Protein AF-A0A9W8AC27-F1 (afdb_monomer_lite)

pLDDT: mean 73.01, std 24.74, range [27.7, 95.44]

Organism: NCBI:txid78921

InterPro domains:
  IPR001853 DSBA-like thioredoxin domain [PF01323] (5-120)
  IPR036249 Thioredoxin-like superfamily [SSF52833] (6-130)

Radius of gyration: 26.6 Å; chains: 1; bounding box: 63×48×82 Å

Structure (mmCIF, N/CA/C/O backbone):
data_AF-A0A9W8AC27-F1
#
_entry.id   AF-A0A9W8AC27-F1
#
loop_
_atom_site.group_PDB
_atom_site.id
_atom_site.type_symbol
_atom_site.label_atom_id
_atom_site.label_alt_id
_atom_site.label_comp_id
_atom_site.label_asym_id
_atom_site.label_entity_id
_atom_site.label_seq_id
_atom_site.pdbx_PDB_ins_code
_atom_site.Cartn_x
_atom_site.Cartn_y
_atom_site.Cartn_z
_atom_site.occupancy
_atom_site.B_iso_or_equiv
_atom_site.auth_seq_id
_atom_site.auth_comp_id
_atom_site.auth_asym_id
_atom_site.auth_atom_id
_atom_site.pdbx_PDB_model_num
ATOM 1 N N . MET A 1 1 ? -4.784 -20.631 -5.366 1.00 46.50 1 MET A N 1
ATOM 2 C CA . MET A 1 1 ? -6.056 -20.132 -5.929 1.00 46.50 1 MET A CA 1
ATOM 3 C C . MET A 1 1 ? -7.080 -20.013 -4.813 1.00 46.50 1 MET A C 1
ATOM 5 O O . MET A 1 1 ? -7.605 -21.031 -4.382 1.00 46.50 1 MET A O 1
ATOM 9 N N . VAL A 1 2 ? -7.316 -18.798 -4.316 1.00 49.75 2 VAL A N 1
ATOM 10 C CA . VAL A 1 2 ? -8.463 -18.504 -3.437 1.00 49.75 2 VAL A CA 1
ATOM 11 C C . VAL A 1 2 ? -9.643 -18.222 -4.362 1.00 49.75 2 VAL A C 1
ATOM 13 O O . VAL A 1 2 ? -9.483 -17.460 -5.307 1.00 49.75 2 VAL A O 1
ATOM 16 N N . LYS A 1 3 ? -10.775 -18.907 -4.182 1.00 51.12 3 LYS A N 1
ATOM 17 C CA . LYS A 1 3 ? -11.943 -18.819 -5.085 1.00 51.12 3 LYS A CA 1
ATOM 18 C C . LYS A 1 3 ? -13.146 -18.112 -4.458 1.00 51.12 3 LYS A C 1
ATOM 20 O O . LYS A 1 3 ? -14.139 -17.898 -5.148 1.00 51.12 3 LYS A O 1
ATOM 25 N N . ASP A 1 4 ? -13.048 -17.745 -3.186 1.00 53.66 4 ASP A N 1
ATOM 26 C CA . ASP A 1 4 ? -14.216 -17.412 -2.368 1.00 53.66 4 ASP A CA 1
ATOM 27 C C . ASP A 1 4 ? -14.776 -15.999 -2.617 1.00 53.66 4 ASP A C 1
ATOM 29 O O . ASP A 1 4 ? -15.895 -15.715 -2.205 1.00 53.66 4 ASP A O 1
ATOM 33 N N . GLU A 1 5 ? -14.079 -15.152 -3.387 1.00 58.59 5 GLU A N 1
ATOM 34 C CA . GLU A 1 5 ? -14.545 -13.801 -3.763 1.00 58.59 5 GLU A CA 1
ATOM 35 C C . GLU A 1 5 ? -14.670 -13.589 -5.285 1.00 58.59 5 GLU A C 1
ATOM 37 O O . GLU A 1 5 ? -14.767 -12.466 -5.769 1.00 58.59 5 GLU A O 1
ATOM 42 N N . GLY A 1 6 ? -14.648 -14.666 -6.081 1.00 61.88 6 GLY A N 1
ATOM 43 C CA . GLY A 1 6 ? -14.741 -14.580 -7.548 1.00 61.88 6 GLY A CA 1
ATOM 44 C C . GLY A 1 6 ? -13.483 -14.045 -8.249 1.00 61.88 6 GLY A C 1
ATOM 45 O O . GLY A 1 6 ? -13.456 -13.974 -9.478 1.00 61.88 6 GLY A O 1
ATOM 46 N N . LEU A 1 7 ? -12.429 -13.725 -7.496 1.00 67.94 7 LEU A N 1
ATOM 47 C CA . LEU A 1 7 ? -11.140 -13.281 -8.015 1.00 67.94 7 LEU A CA 1
ATOM 48 C C . LEU A 1 7 ? -10.200 -14.480 -8.203 1.00 67.94 7 LEU A C 1
ATOM 50 O O . LEU A 1 7 ? -9.970 -15.254 -7.275 1.00 67.94 7 LEU A O 1
ATOM 54 N N . VAL A 1 8 ? -9.639 -14.651 -9.402 1.00 78.38 8 VAL A N 1
ATOM 55 C CA . VAL A 1 8 ? -8.587 -15.653 -9.628 1.00 78.38 8 VAL A CA 1
ATOM 56 C C . VAL A 1 8 ? -7.271 -15.072 -9.127 1.00 78.38 8 VAL A C 1
ATOM 58 O O . VAL A 1 8 ? -6.684 -14.226 -9.790 1.00 78.38 8 VAL A O 1
ATOM 61 N N . VAL A 1 9 ? -6.821 -15.529 -7.955 1.00 81.12 9 VAL A N 1
ATOM 62 C CA . VAL A 1 9 ? -5.540 -15.109 -7.367 1.00 81.12 9 VAL A CA 1
ATOM 63 C C . VAL A 1 9 ? -4.515 -16.240 -7.307 1.00 81.12 9 VAL A C 1
ATOM 65 O O . VAL A 1 9 ? -4.796 -17.374 -6.887 1.00 81.12 9 VAL A O 1
ATOM 68 N N . HIS A 1 10 ? -3.296 -15.893 -7.687 1.00 83.75 10 HIS A N 1
ATOM 69 C CA . HIS A 1 10 ? -2.084 -16.686 -7.640 1.00 83.75 10 HIS A CA 1
ATOM 70 C C . HIS A 1 10 ? -1.245 -16.209 -6.453 1.00 83.75 10 HIS A C 1
ATOM 72 O O . HIS A 1 10 ? -0.860 -15.048 -6.378 1.00 83.75 10 HIS A O 1
ATOM 78 N N . LEU A 1 11 ? -0.994 -17.104 -5.495 1.00 82.25 11 LEU A N 1
ATOM 79 C CA . LEU A 1 11 ? -0.211 -16.787 -4.291 1.00 82.25 11 LEU A CA 1
ATOM 80 C C . LEU A 1 11 ? 1.259 -17.210 -4.420 1.00 82.25 11 LEU A C 1
ATOM 82 O O . LEU A 1 11 ? 2.076 -16.839 -3.584 1.00 82.25 11 LEU A O 1
ATOM 86 N N . ASP A 1 12 ? 1.593 -17.933 -5.489 1.00 80.31 12 ASP A N 1
ATOM 87 C CA . ASP A 1 12 ? 2.918 -18.503 -5.748 1.00 80.31 12 ASP A CA 1
ATOM 88 C C . ASP A 1 12 ? 3.779 -17.567 -6.627 1.00 80.31 12 ASP A C 1
ATOM 90 O O . ASP A 1 12 ? 4.542 -18.018 -7.480 1.00 80.31 12 ASP A O 1
ATOM 94 N N . GLY A 1 13 ? 3.609 -16.251 -6.457 1.00 76.12 13 GLY A N 1
ATOM 95 C CA . GLY A 1 13 ? 4.302 -15.214 -7.224 1.00 76.12 13 GLY A CA 1
ATOM 96 C C . GLY A 1 13 ? 5.777 -15.033 -6.843 1.00 76.12 13 GLY A C 1
ATOM 97 O O . GLY A 1 13 ? 6.286 -15.617 -5.883 1.00 76.12 13 GLY A O 1
ATOM 98 N N . ILE A 1 14 ? 6.481 -14.190 -7.601 1.00 84.69 14 ILE A N 1
ATOM 99 C CA . ILE A 1 14 ? 7.894 -13.877 -7.356 1.00 84.69 14 ILE A CA 1
ATOM 100 C C . ILE A 1 14 ? 8.007 -12.985 -6.116 1.00 84.69 14 ILE A C 1
ATOM 102 O O . ILE A 1 14 ? 7.610 -11.824 -6.126 1.00 84.69 14 ILE A O 1
ATOM 106 N N . SER A 1 15 ? 8.573 -13.525 -5.039 1.00 83.94 15 SER A N 1
ATOM 107 C CA . SER A 1 15 ? 8.810 -12.762 -3.813 1.00 83.94 15 SER A CA 1
ATOM 108 C C . SER A 1 15 ? 10.099 -11.946 -3.907 1.00 83.94 15 SER A C 1
ATOM 110 O O . SER A 1 15 ? 11.155 -12.465 -4.273 1.00 83.94 15 SER A O 1
ATOM 112 N N . GLY A 1 16 ? 10.030 -10.673 -3.522 1.00 87.88 16 GLY A N 1
ATOM 113 C CA . GLY A 1 16 ? 11.179 -9.778 -3.515 1.00 87.88 16 GLY A CA 1
ATOM 114 C C . GLY A 1 16 ? 10.942 -8.508 -2.703 1.00 87.88 16 GLY A C 1
ATOM 115 O O . GLY A 1 16 ? 9.991 -8.390 -1.928 1.00 87.88 16 GLY A O 1
ATOM 116 N N . ARG A 1 17 ? 11.865 -7.550 -2.824 1.00 90.38 17 ARG A N 1
ATOM 117 C CA . ARG A 1 17 ? 11.826 -6.309 -2.042 1.00 90.38 17 ARG A CA 1
ATOM 118 C C . ARG A 1 17 ? 10.889 -5.288 -2.674 1.00 90.38 17 ARG A C 1
ATOM 120 O O . ARG A 1 17 ? 11.168 -4.766 -3.743 1.00 90.38 17 ARG A O 1
ATOM 127 N N . THR A 1 18 ? 9.881 -4.865 -1.922 1.00 92.00 18 THR A N 1
ATOM 128 C CA . THR A 1 18 ? 8.874 -3.885 -2.362 1.00 92.00 18 THR A CA 1
ATOM 129 C C . THR A 1 18 ? 9.166 -2.451 -1.899 1.00 92.00 18 THR A C 1
ATOM 131 O O . THR A 1 18 ? 8.276 -1.603 -1.899 1.00 92.00 18 THR A O 1
ATOM 134 N N . THR A 1 19 ? 10.405 -2.138 -1.492 1.00 90.50 19 THR A N 1
ATOM 135 C CA . THR A 1 19 ? 10.769 -0.804 -0.965 1.00 90.50 19 THR A CA 1
ATOM 136 C C . THR A 1 19 ? 10.493 0.317 -1.976 1.00 90.50 19 THR A C 1
ATOM 138 O O . THR A 1 19 ? 10.012 1.374 -1.585 1.00 90.50 19 THR A O 1
ATOM 141 N N . ILE A 1 20 ? 10.765 0.079 -3.265 1.00 89.56 20 ILE A N 1
ATOM 142 C CA . ILE A 1 20 ? 10.514 1.048 -4.347 1.00 89.56 20 ILE A CA 1
ATOM 143 C C . ILE A 1 20 ? 9.009 1.289 -4.509 1.00 89.56 20 ILE A C 1
ATOM 145 O O . ILE A 1 20 ? 8.579 2.437 -4.530 1.00 89.56 20 ILE A O 1
ATOM 149 N N . LEU A 1 21 ? 8.203 0.221 -4.522 1.00 93.81 21 LEU A N 1
ATOM 150 C CA . LEU A 1 21 ? 6.742 0.315 -4.611 1.00 93.81 21 LEU A CA 1
ATOM 151 C C . LEU A 1 21 ? 6.156 1.146 -3.466 1.00 93.81 21 LEU A C 1
ATOM 153 O O . LEU A 1 21 ? 5.337 2.021 -3.710 1.00 93.81 21 LEU A O 1
ATOM 157 N N . HIS A 1 22 ? 6.618 0.937 -2.230 1.00 94.25 22 HIS A N 1
ATOM 158 C CA . HIS A 1 22 ? 6.158 1.735 -1.089 1.00 94.25 22 HIS A CA 1
ATOM 159 C C . HIS A 1 22 ? 6.590 3.205 -1.192 1.00 94.25 22 HIS A C 1
ATOM 161 O O . HIS A 1 22 ? 5.849 4.096 -0.785 1.00 94.25 22 HIS A O 1
ATOM 167 N N . GLY A 1 23 ? 7.772 3.478 -1.750 1.00 93.69 23 GLY A N 1
ATOM 168 C CA . GLY A 1 23 ? 8.219 4.845 -2.013 1.00 93.69 23 GLY A CA 1
ATOM 169 C C . GLY A 1 23 ? 7.354 5.538 -3.065 1.00 93.69 23 GLY A C 1
ATOM 170 O O . GLY A 1 23 ? 6.961 6.688 -2.882 1.00 93.69 23 GLY A O 1
ATOM 171 N N . LEU A 1 24 ? 6.997 4.818 -4.133 1.00 93.00 24 LEU A N 1
ATOM 172 C CA . LEU A 1 24 ? 6.050 5.291 -5.140 1.00 93.00 24 LEU A CA 1
ATOM 173 C C . LEU A 1 24 ? 4.666 5.522 -4.535 1.00 93.00 24 LEU A C 1
ATOM 175 O O . LEU A 1 24 ? 4.090 6.572 -4.776 1.00 93.00 24 LEU A O 1
ATOM 179 N N . MET A 1 25 ? 4.164 4.619 -3.688 1.00 94.75 25 MET A N 1
ATOM 180 C CA . MET A 1 25 ? 2.893 4.826 -2.983 1.00 94.75 25 MET A CA 1
ATOM 181 C C . MET A 1 25 ? 2.885 6.132 -2.184 1.00 94.75 25 MET A C 1
ATOM 183 O O . MET A 1 25 ? 1.900 6.858 -2.243 1.00 94.75 25 MET A O 1
ATOM 187 N N . LEU A 1 26 ? 3.978 6.474 -1.489 1.00 93.88 26 LEU A N 1
ATOM 188 C CA . LEU A 1 26 ? 4.076 7.748 -0.767 1.00 93.88 26 LEU A CA 1
ATOM 189 C C . LEU A 1 26 ? 4.044 8.958 -1.709 1.00 93.88 26 LEU A C 1
ATOM 191 O O . LEU A 1 26 ? 3.321 9.911 -1.434 1.00 93.88 26 LEU A O 1
ATOM 195 N N . LYS A 1 27 ? 4.761 8.911 -2.840 1.00 92.69 27 LYS A N 1
ATOM 196 C CA . LYS A 1 27 ? 4.695 9.977 -3.855 1.00 92.69 27 LYS A CA 1
ATOM 197 C C . LYS A 1 27 ? 3.291 10.111 -4.447 1.00 92.69 27 LYS A C 1
ATOM 199 O O . LYS A 1 27 ? 2.794 11.218 -4.623 1.00 92.69 27 LYS A O 1
ATOM 204 N N . LEU A 1 28 ? 2.649 8.994 -4.772 1.00 93.25 28 LEU A N 1
ATOM 205 C CA . LEU A 1 28 ? 1.318 8.982 -5.376 1.00 93.25 28 LEU A CA 1
ATOM 206 C C . LEU A 1 28 ? 0.231 9.394 -4.379 1.00 93.25 28 LEU A C 1
ATOM 208 O O . LEU A 1 28 ? -0.761 9.986 -4.796 1.00 93.25 28 LEU A O 1
ATOM 212 N N . ALA A 1 29 ? 0.452 9.187 -3.079 1.00 93.44 29 ALA A N 1
ATOM 213 C CA . ALA A 1 29 ? -0.432 9.676 -2.025 1.00 93.44 29 ALA A CA 1
ATOM 214 C C . ALA A 1 29 ? -0.511 11.209 -1.985 1.00 93.44 29 ALA A C 1
ATOM 216 O O . ALA A 1 29 ? -1.570 11.763 -1.703 1.00 93.44 29 ALA A O 1
ATOM 217 N N . GLU A 1 30 ? 0.565 11.918 -2.347 1.00 91.69 30 GLU A N 1
ATOM 218 C CA . GLU A 1 30 ? 0.539 13.384 -2.497 1.00 91.69 30 GLU A CA 1
ATOM 219 C C . GLU A 1 30 ? -0.402 13.847 -3.622 1.00 91.69 30 GLU A C 1
ATOM 221 O O . GLU A 1 30 ? -0.836 14.998 -3.633 1.00 91.69 30 GLU A O 1
ATOM 226 N N . MET A 1 31 ? -0.725 12.952 -4.562 1.00 90.75 31 MET A N 1
ATOM 227 C CA . MET A 1 31 ? -1.609 13.197 -5.703 1.00 90.75 31 MET A CA 1
ATOM 228 C C . MET A 1 31 ? -2.980 12.517 -5.555 1.00 90.75 31 MET A C 1
ATOM 230 O O . MET A 1 31 ? -3.830 12.689 -6.427 1.00 90.75 31 MET A O 1
ATOM 234 N N . GLY A 1 32 ? -3.210 11.759 -4.474 1.00 93.31 32 GLY A N 1
ATOM 235 C CA . GLY A 1 32 ? -4.428 10.967 -4.265 1.00 93.31 32 GLY A CA 1
ATOM 236 C C . GLY A 1 32 ? -4.567 9.766 -5.210 1.00 93.31 32 GLY A C 1
ATOM 237 O O . GLY A 1 32 ? -5.686 9.378 -5.543 1.00 93.31 32 GLY A O 1
ATOM 238 N N . LEU A 1 33 ? -3.445 9.227 -5.699 1.00 94.25 33 LEU A N 1
ATOM 239 C CA . LEU A 1 33 ? -3.385 8.132 -6.680 1.00 94.25 33 LEU A CA 1
ATOM 240 C C . LEU A 1 33 ? -2.794 6.835 -6.102 1.00 94.25 33 LEU A C 1
ATOM 242 O O . LEU A 1 33 ? -2.574 5.866 -6.827 1.00 94.25 33 LEU A O 1
ATOM 246 N N . GLU A 1 34 ? -2.524 6.790 -4.798 1.00 94.44 34 GLU A N 1
ATOM 247 C CA . GLU A 1 34 ? -1.925 5.640 -4.118 1.00 94.44 34 GLU A CA 1
ATOM 248 C C . GLU A 1 34 ? -2.811 4.394 -4.162 1.00 94.44 34 GLU A C 1
ATOM 250 O O . GLU A 1 34 ? -2.297 3.288 -4.325 1.00 94.44 34 GLU A O 1
ATOM 255 N N . THR A 1 35 ? -4.131 4.573 -4.064 1.00 94.94 35 THR A N 1
ATOM 256 C CA . THR A 1 35 ? -5.095 3.467 -4.118 1.00 94.94 35 THR A CA 1
ATOM 257 C C . THR A 1 35 ? -5.144 2.858 -5.522 1.00 94.94 35 THR A C 1
ATOM 259 O O . THR A 1 35 ? -5.009 1.647 -5.667 1.00 94.94 35 THR A O 1
ATOM 262 N N . GLU A 1 36 ? -5.228 3.689 -6.568 1.00 95.44 36 GLU A N 1
ATOM 263 C CA . GLU A 1 36 ? -5.212 3.212 -7.960 1.00 95.44 36 GLU A CA 1
ATOM 264 C C . GLU A 1 36 ? -3.905 2.475 -8.292 1.00 95.44 36 GLU A C 1
ATOM 266 O O . GLU A 1 36 ? -3.915 1.431 -8.948 1.00 95.44 36 GLU A O 1
ATOM 271 N N . PHE A 1 37 ? -2.769 2.992 -7.819 1.00 95.38 37 PHE A N 1
ATOM 272 C CA . PHE A 1 37 ? -1.483 2.323 -7.993 1.00 95.38 37 PHE A CA 1
ATOM 273 C C . PHE A 1 37 ? -1.430 0.979 -7.276 1.00 95.38 37 PHE A C 1
ATOM 275 O O . PHE A 1 37 ? -0.984 -0.006 -7.865 1.00 95.38 37 PHE A O 1
ATOM 282 N N . LEU A 1 38 ? -1.896 0.922 -6.026 1.00 95.25 38 LEU A N 1
ATOM 283 C CA . LEU A 1 38 ? -1.918 -0.310 -5.246 1.00 95.25 38 LEU A CA 1
ATOM 284 C C . LEU A 1 38 ? -2.775 -1.385 -5.924 1.00 95.25 38 LEU A C 1
ATOM 286 O O . LEU A 1 38 ? -2.333 -2.528 -6.028 1.00 95.25 38 LEU A O 1
ATOM 290 N N . ASP A 1 39 ? -3.939 -1.011 -6.458 1.00 94.44 39 ASP A N 1
ATOM 291 C CA . ASP A 1 39 ? -4.809 -1.922 -7.206 1.00 94.44 39 ASP A CA 1
ATOM 292 C C . ASP A 1 39 ? -4.105 -2.485 -8.448 1.00 94.44 39 ASP A C 1
ATOM 294 O O . ASP A 1 39 ? -4.141 -3.692 -8.695 1.00 94.44 39 ASP A O 1
ATOM 298 N N . LYS A 1 40 ? -3.395 -1.640 -9.209 1.00 94.75 40 LYS A N 1
ATOM 299 C CA . LYS A 1 40 ? -2.609 -2.092 -10.369 1.00 94.75 40 LYS A CA 1
ATOM 300 C C . LYS A 1 40 ? -1.447 -3.001 -9.972 1.00 94.75 40 LYS A C 1
ATOM 302 O O . LYS A 1 40 ? -1.189 -3.985 -10.661 1.00 94.75 40 LYS A O 1
ATOM 307 N N . VAL A 1 41 ? -0.767 -2.711 -8.863 1.00 94.44 41 VAL A N 1
ATOM 308 C CA . VAL A 1 41 ? 0.299 -3.571 -8.321 1.00 94.44 41 VAL A CA 1
ATOM 309 C C . VAL A 1 41 ? -0.266 -4.926 -7.889 1.00 94.44 41 VAL A C 1
ATOM 311 O O . VAL A 1 41 ? 0.324 -5.960 -8.203 1.00 94.44 41 VAL A O 1
ATOM 314 N N . PHE A 1 42 ? -1.418 -4.951 -7.216 1.00 92.88 42 PHE A N 1
ATOM 315 C CA . PHE A 1 42 ? -2.084 -6.194 -6.828 1.00 92.88 42 PHE A CA 1
ATOM 316 C C . PHE A 1 42 ? -2.567 -6.999 -8.029 1.00 92.88 42 PHE A C 1
ATOM 318 O O . PHE A 1 42 ? -2.373 -8.212 -8.040 1.00 92.88 42 PHE A O 1
ATOM 325 N N . GLN A 1 43 ? -3.123 -6.352 -9.052 1.00 92.38 43 GLN A N 1
ATOM 326 C CA . GLN A 1 43 ? -3.471 -7.005 -10.312 1.00 92.38 43 GLN A CA 1
ATOM 327 C C . GLN A 1 43 ? -2.230 -7.637 -10.962 1.00 92.38 43 GLN A C 1
ATOM 329 O O . GLN A 1 43 ? -2.227 -8.838 -11.242 1.00 92.38 43 GLN A O 1
ATOM 334 N N . ALA A 1 44 ? -1.150 -6.864 -11.120 1.00 93.19 44 ALA A N 1
ATOM 335 C CA . ALA A 1 44 ? 0.091 -7.339 -11.724 1.00 93.19 44 ALA A CA 1
ATOM 336 C C . ALA A 1 44 ? 0.682 -8.539 -10.964 1.00 93.19 44 ALA A C 1
ATOM 338 O O . ALA A 1 44 ? 1.122 -9.510 -11.577 1.00 93.19 44 ALA A O 1
ATOM 339 N N . TYR A 1 45 ? 0.657 -8.504 -9.629 1.00 92.75 45 TYR A N 1
ATOM 340 C CA . TYR A 1 45 ? 1.227 -9.553 -8.786 1.00 92.75 45 TYR A CA 1
ATOM 341 C C . TYR A 1 45 ? 0.326 -10.786 -8.650 1.00 92.75 45 TYR A C 1
ATOM 343 O O . TYR A 1 45 ? 0.736 -11.901 -8.972 1.00 92.75 45 TYR A O 1
ATOM 351 N N . PHE A 1 46 ? -0.902 -10.602 -8.155 1.00 90.69 46 PHE A N 1
ATOM 352 C CA . PHE A 1 46 ? -1.784 -11.707 -7.782 1.00 90.69 46 PHE A CA 1
ATOM 353 C C . PHE A 1 46 ? -2.529 -12.306 -8.967 1.00 90.69 46 PHE A C 1
ATOM 355 O O . PHE A 1 46 ? -2.925 -13.465 -8.887 1.00 90.69 46 PHE A O 1
ATOM 362 N N . VAL A 1 47 ? -2.751 -11.561 -10.048 1.00 90.56 47 VAL A N 1
ATOM 363 C CA . VAL A 1 47 ? -3.537 -12.051 -11.190 1.00 90.56 47 VAL A CA 1
ATOM 364 C C . VAL A 1 47 ? -2.628 -12.322 -12.382 1.00 90.56 47 VAL A C 1
ATOM 366 O O . VAL A 1 47 ? -2.613 -13.438 -12.899 1.00 90.56 47 VAL A O 1
ATOM 369 N N . ASP A 1 48 ? -1.806 -11.345 -12.762 1.00 90.62 48 ASP A N 1
ATOM 370 C CA . ASP A 1 48 ? -0.977 -11.439 -13.969 1.00 90.62 48 ASP A CA 1
ATOM 371 C C . ASP A 1 48 ? 0.369 -12.154 -13.726 1.00 90.62 48 ASP A C 1
ATOM 373 O O . ASP A 1 48 ? 1.086 -12.448 -14.683 1.00 90.62 48 ASP A O 1
ATOM 377 N N . GLN A 1 49 ? 0.704 -12.462 -12.462 1.00 90.88 49 GLN A N 1
ATOM 378 C CA . GLN A 1 49 ? 1.940 -13.141 -12.035 1.00 90.88 49 GLN A CA 1
ATOM 379 C C . GLN A 1 49 ? 3.227 -12.459 -12.542 1.00 90.88 49 GLN A C 1
ATOM 381 O O . GLN A 1 49 ? 4.220 -13.119 -12.853 1.00 90.88 49 GLN A O 1
ATOM 386 N N . GLN A 1 50 ? 3.213 -11.130 -12.633 1.00 91.56 50 GLN A N 1
ATOM 387 C CA . GLN A 1 50 ? 4.367 -10.329 -13.029 1.00 91.56 50 GLN A CA 1
ATOM 388 C C . GLN A 1 50 ? 5.347 -10.133 -11.866 1.00 91.56 50 GLN A C 1
ATOM 390 O O . GLN A 1 50 ? 4.964 -10.092 -10.694 1.00 91.56 50 GLN A O 1
ATOM 395 N N . ASP A 1 51 ? 6.629 -9.963 -12.199 1.00 92.19 51 ASP A N 1
ATOM 396 C CA . ASP A 1 51 ? 7.656 -9.591 -11.227 1.00 92.19 51 ASP A CA 1
ATOM 397 C C . ASP A 1 51 ? 7.546 -8.101 -10.877 1.00 92.19 51 ASP A C 1
ATOM 399 O O . ASP A 1 51 ? 8.136 -7.246 -11.529 1.00 92.19 51 ASP A O 1
ATOM 403 N N . ILE A 1 52 ? 6.803 -7.779 -9.820 1.00 91.88 52 ILE A N 1
ATOM 404 C CA . ILE A 1 52 ? 6.653 -6.396 -9.338 1.00 91.88 52 ILE A CA 1
ATOM 405 C C . ILE A 1 52 ? 7.933 -5.820 -8.702 1.00 91.88 52 ILE A C 1
ATOM 407 O O . ILE A 1 52 ? 7.939 -4.662 -8.282 1.00 91.88 52 ILE A O 1
ATOM 411 N N . CYS A 1 53 ? 9.005 -6.612 -8.588 1.00 89.62 53 CYS A N 1
ATOM 412 C CA . CYS A 1 53 ? 10.318 -6.138 -8.156 1.00 89.62 53 CYS A CA 1
ATOM 413 C C . CYS A 1 53 ? 11.195 -5.699 -9.339 1.00 89.62 53 CYS A C 1
ATOM 415 O O . CYS A 1 53 ? 12.236 -5.075 -9.114 1.00 89.62 53 CYS A O 1
ATOM 417 N N . ASP A 1 54 ? 10.785 -6.002 -10.574 1.00 87.75 54 ASP A N 1
ATOM 418 C CA . ASP A 1 54 ? 11.459 -5.559 -11.787 1.00 87.75 54 ASP A CA 1
ATOM 419 C C . ASP A 1 54 ? 11.084 -4.116 -12.152 1.00 87.75 54 ASP A C 1
ATOM 421 O O . ASP A 1 54 ? 9.923 -3.704 -12.120 1.00 87.75 54 ASP A O 1
ATOM 425 N N . VAL A 1 55 ? 12.087 -3.335 -12.549 1.00 84.25 55 VAL A N 1
ATOM 426 C CA . VAL A 1 55 ? 11.916 -1.909 -12.852 1.00 84.25 55 VAL A CA 1
ATOM 427 C C . VAL A 1 55 ? 11.037 -1.708 -14.088 1.00 84.25 55 VAL A C 1
ATOM 429 O O . VAL A 1 55 ? 10.264 -0.751 -14.126 1.00 84.25 55 VAL A O 1
ATOM 432 N N . TYR A 1 56 ? 11.098 -2.606 -15.077 1.00 86.12 56 TYR A N 1
ATOM 433 C CA . TYR A 1 56 ? 10.270 -2.486 -16.279 1.00 86.12 56 TYR A CA 1
ATOM 434 C C . TYR A 1 56 ? 8.802 -2.810 -15.995 1.00 86.12 56 TYR A C 1
ATOM 436 O O . TYR A 1 56 ? 7.919 -2.132 -16.523 1.00 86.12 56 TYR A O 1
ATOM 444 N N . ALA A 1 57 ? 8.526 -3.788 -15.126 1.00 88.69 57 ALA A N 1
ATOM 445 C CA . ALA A 1 57 ? 7.166 -4.061 -14.663 1.00 88.69 57 ALA A CA 1
ATOM 446 C C . ALA A 1 57 ? 6.560 -2.844 -13.942 1.00 88.69 57 ALA A C 1
ATOM 448 O O . ALA A 1 57 ? 5.439 -2.433 -14.246 1.00 88.69 57 ALA A O 1
ATOM 449 N N . VAL A 1 58 ? 7.326 -2.208 -13.050 1.00 88.31 58 VAL A N 1
ATOM 450 C CA . VAL A 1 58 ? 6.892 -0.985 -12.355 1.00 88.31 58 VAL A CA 1
ATOM 451 C C . VAL A 1 58 ? 6.669 0.171 -13.332 1.00 88.31 58 VAL A C 1
ATOM 453 O O . VAL A 1 58 ? 5.656 0.862 -13.231 1.00 88.31 58 VAL A O 1
ATOM 456 N N . ALA A 1 59 ? 7.559 0.364 -14.309 1.00 86.94 59 ALA A N 1
ATOM 457 C CA . ALA A 1 59 ? 7.397 1.394 -15.335 1.00 86.94 59 ALA A CA 1
ATOM 458 C C . ALA A 1 59 ? 6.110 1.196 -16.158 1.00 86.94 59 ALA A C 1
ATOM 460 O O . ALA A 1 59 ? 5.371 2.152 -16.372 1.00 86.94 59 ALA A O 1
ATOM 461 N N . ASN A 1 60 ? 5.784 -0.042 -16.539 1.00 89.38 60 ASN A N 1
ATOM 462 C CA . ASN A 1 60 ? 4.541 -0.357 -17.248 1.00 89.38 60 ASN A CA 1
ATOM 463 C C . ASN A 1 60 ? 3.294 -0.023 -16.403 1.00 89.38 60 ASN A C 1
ATOM 465 O O . ASN A 1 60 ? 2.354 0.597 -16.900 1.00 89.38 60 ASN A O 1
ATOM 469 N N . ILE A 1 61 ? 3.291 -0.359 -15.107 1.00 91.50 61 ILE A N 1
ATOM 470 C CA . ILE A 1 61 ? 2.194 0.012 -14.191 1.00 91.50 61 ILE A CA 1
ATOM 471 C C . ILE A 1 61 ? 1.997 1.535 -14.168 1.00 91.50 61 ILE A C 1
ATOM 473 O O . ILE A 1 61 ? 0.868 2.020 -14.268 1.00 91.50 61 ILE A O 1
ATOM 477 N N . ILE A 1 62 ? 3.095 2.284 -14.080 1.00 89.06 62 ILE A N 1
ATOM 478 C CA . ILE A 1 62 ? 3.099 3.748 -14.086 1.00 89.06 62 ILE A CA 1
ATOM 479 C C . ILE A 1 62 ? 2.578 4.321 -15.414 1.00 89.06 62 ILE A C 1
ATOM 481 O O . ILE A 1 62 ? 1.747 5.230 -15.404 1.00 89.06 62 ILE A O 1
ATOM 485 N N . GLU A 1 63 ? 3.012 3.783 -16.557 1.00 89.06 63 GLU A N 1
ATOM 486 C CA . GLU A 1 63 ? 2.535 4.211 -17.879 1.00 89.06 63 GLU A CA 1
ATOM 487 C C . GLU A 1 63 ? 1.019 4.026 -18.020 1.00 89.06 63 GLU A C 1
ATOM 489 O O . GLU A 1 63 ? 0.319 4.901 -18.538 1.00 89.06 63 GLU A O 1
ATOM 494 N N . GLN A 1 64 ? 0.475 2.926 -17.492 1.00 89.69 64 GLN A N 1
ATOM 495 C CA . GLN A 1 64 ? -0.966 2.668 -17.503 1.00 89.69 64 GLN A CA 1
ATOM 496 C C . GLN A 1 64 ? -1.775 3.674 -16.674 1.00 89.69 64 GLN A C 1
ATOM 498 O O . GLN A 1 64 ? -2.968 3.842 -16.933 1.00 89.69 64 GLN A O 1
ATOM 503 N N . MET A 1 65 ? -1.153 4.329 -15.690 1.00 90.62 65 MET A N 1
ATOM 504 C CA . MET A 1 65 ? -1.767 5.398 -14.893 1.00 90.62 65 MET A CA 1
ATOM 505 C C . MET A 1 65 ? -1.711 6.768 -15.584 1.00 90.62 65 MET A C 1
ATOM 507 O O . MET A 1 65 ? -2.296 7.724 -15.082 1.00 90.62 65 MET A O 1
ATOM 511 N N . LYS A 1 66 ? -1.037 6.881 -16.742 1.00 88.38 66 LYS A N 1
ATOM 512 C CA . LYS A 1 66 ? -0.889 8.133 -17.511 1.00 88.38 66 LYS A CA 1
ATOM 513 C C . LYS A 1 66 ? -0.328 9.290 -16.670 1.00 88.38 66 LYS A C 1
ATOM 515 O O . LYS A 1 66 ? -0.769 10.432 -16.800 1.00 88.38 66 LYS A O 1
ATOM 520 N N . LEU A 1 67 ? 0.625 8.973 -15.796 1.00 84.62 67 LEU A N 1
ATOM 521 C CA . LEU A 1 67 ? 1.289 9.937 -14.923 1.00 84.62 67 LEU A CA 1
ATOM 522 C C . LEU A 1 67 ? 2.320 10.772 -15.689 1.00 84.62 67 LEU A C 1
ATOM 524 O O . LEU A 1 67 ? 2.871 10.329 -16.696 1.00 84.62 67 LEU A O 1
ATOM 528 N N . ASP A 1 68 ? 2.606 11.968 -15.174 1.00 81.19 68 ASP A N 1
ATOM 529 C CA . ASP A 1 68 ? 3.721 12.783 -15.651 1.00 81.19 68 ASP A CA 1
ATOM 530 C C . ASP A 1 68 ? 5.054 12.152 -15.213 1.00 81.19 68 ASP A C 1
ATOM 532 O O . ASP A 1 68 ? 5.368 12.058 -14.022 1.00 81.19 68 ASP A O 1
ATOM 536 N N . GLU A 1 69 ? 5.841 11.703 -16.190 1.00 79.50 69 GLU A N 1
ATOM 537 C CA . GLU A 1 69 ? 7.131 11.055 -15.964 1.00 79.50 69 GLU A CA 1
ATOM 538 C C . GLU A 1 69 ? 8.121 11.985 -15.240 1.00 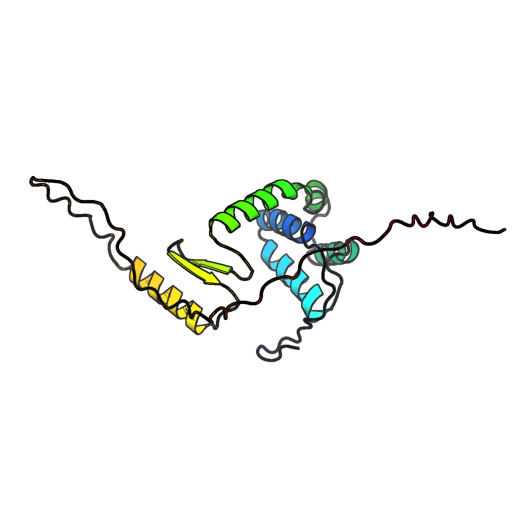79.50 69 GLU A C 1
ATOM 540 O O . GLU A 1 69 ? 8.946 11.524 -14.446 1.00 79.50 69 GLU A O 1
ATOM 545 N N . ASP A 1 70 ? 8.023 13.301 -15.453 1.00 81.56 70 ASP A N 1
ATOM 546 C CA . ASP A 1 70 ? 8.920 14.269 -14.824 1.00 81.56 70 ASP A CA 1
ATOM 547 C C . ASP A 1 70 ? 8.671 14.379 -13.312 1.00 81.56 70 ASP A C 1
ATOM 549 O O . ASP A 1 70 ? 9.616 14.539 -12.535 1.00 81.56 70 ASP A O 1
ATOM 553 N N . GLU A 1 71 ? 7.424 14.222 -12.859 1.00 78.94 71 GLU A N 1
ATOM 554 C CA . GLU A 1 71 ? 7.082 14.189 -11.431 1.00 78.94 71 GLU A CA 1
ATOM 555 C C . GLU A 1 71 ? 7.629 12.941 -10.729 1.00 78.94 71 GLU A C 1
ATOM 557 O O . GLU A 1 71 ? 8.068 13.005 -9.575 1.00 78.94 71 GLU A O 1
ATOM 562 N N . LEU A 1 72 ? 7.667 11.809 -11.429 1.00 81.88 72 LEU A N 1
ATOM 563 C CA . LEU A 1 72 ? 8.204 10.561 -10.888 1.00 81.88 72 LEU A CA 1
ATOM 564 C C . LEU A 1 72 ? 9.730 10.567 -10.856 1.00 81.88 72 LEU A C 1
ATOM 566 O O . LEU A 1 72 ? 10.318 10.159 -9.850 1.00 81.88 72 LEU A O 1
ATOM 570 N N . LYS A 1 73 ? 10.377 11.126 -11.884 1.00 83.81 73 LYS A N 1
ATOM 571 C CA . LYS A 1 73 ? 11.831 11.343 -11.902 1.00 83.81 73 LYS A CA 1
ATOM 572 C C . LYS A 1 73 ? 12.294 12.230 -10.751 1.00 83.81 73 LYS A C 1
ATOM 574 O O . LYS A 1 73 ? 13.309 11.929 -10.130 1.00 83.81 73 LYS A O 1
ATOM 579 N N . LYS A 1 74 ? 11.536 13.278 -10.401 1.00 82.81 74 LYS A N 1
ATOM 580 C CA . LYS A 1 74 ? 11.837 14.128 -9.229 1.00 82.81 74 LYS A CA 1
ATOM 581 C C . LYS A 1 74 ? 11.842 13.346 -7.913 1.00 82.81 74 LYS A C 1
ATOM 583 O O . LYS A 1 74 ? 12.603 13.686 -7.013 1.00 82.81 74 LYS A O 1
ATOM 588 N N . SER A 1 75 ? 11.018 12.303 -7.804 1.00 81.56 75 SER A N 1
ATOM 589 C CA . SER A 1 75 ? 10.980 11.409 -6.637 1.00 81.56 75 SER A CA 1
ATOM 590 C C . SER A 1 75 ? 12.018 10.280 -6.669 1.00 81.56 75 SER A C 1
ATOM 592 O O . SER A 1 75 ? 12.025 9.442 -5.764 1.00 81.56 75 SER A O 1
ATOM 594 N N . ASP A 1 76 ? 12.856 10.230 -7.712 1.00 87.19 76 ASP A N 1
ATOM 595 C CA . ASP A 1 76 ? 13.730 9.096 -8.028 1.00 87.19 76 ASP A CA 1
ATOM 596 C C . ASP A 1 76 ? 12.958 7.766 -7.984 1.00 87.19 76 ASP A C 1
ATOM 598 O O . ASP A 1 76 ? 13.342 6.811 -7.310 1.00 87.19 76 ASP A O 1
ATOM 602 N N . TYR A 1 77 ? 11.773 7.758 -8.607 1.00 84.06 77 TYR A N 1
ATOM 603 C CA . TYR A 1 77 ? 10.847 6.622 -8.601 1.00 84.06 77 TYR A CA 1
ATOM 604 C C . TYR A 1 77 ? 10.586 6.059 -7.191 1.00 84.06 77 TYR A C 1
ATOM 606 O O . TYR A 1 77 ? 10.584 4.850 -6.971 1.00 84.06 77 TYR A O 1
ATOM 614 N N . GLY A 1 78 ? 10.399 6.942 -6.208 1.00 82.19 78 GLY A N 1
ATOM 615 C CA . GLY A 1 78 ? 10.129 6.571 -4.819 1.00 82.19 78 GLY A CA 1
ATOM 616 C C . GLY A 1 78 ? 11.369 6.345 -3.947 1.00 82.19 78 GLY A C 1
ATOM 617 O O . GLY A 1 78 ? 11.236 6.256 -2.725 1.00 82.19 78 GLY A O 1
ATOM 618 N N . ILE A 1 79 ? 12.586 6.309 -4.503 1.00 87.25 79 ILE A N 1
ATOM 619 C CA . ILE A 1 79 ? 13.822 6.146 -3.715 1.00 87.25 79 ILE A CA 1
ATOM 620 C C . ILE A 1 79 ? 14.022 7.324 -2.752 1.00 87.25 79 ILE A C 1
ATOM 622 O O . ILE A 1 79 ? 14.469 7.120 -1.616 1.00 87.25 79 ILE A O 1
ATOM 626 N N . ALA A 1 80 ? 13.614 8.534 -3.149 1.00 90.25 80 ALA A N 1
ATOM 627 C CA . ALA A 1 80 ? 13.680 9.726 -2.302 1.00 90.25 80 ALA A CA 1
ATOM 628 C C . ALA A 1 80 ? 12.917 9.565 -0.968 1.00 90.25 80 ALA A C 1
ATOM 630 O O . ALA A 1 80 ? 13.280 10.177 0.036 1.00 90.25 80 ALA A O 1
ATOM 631 N N . TYR A 1 81 ? 11.916 8.680 -0.919 1.00 91.56 81 TYR A N 1
ATOM 632 C CA . TYR A 1 81 ? 11.060 8.450 0.248 1.00 91.56 81 TYR A CA 1
ATOM 633 C C . TYR A 1 81 ? 11.628 7.432 1.246 1.00 91.56 81 TYR A C 1
ATOM 635 O O . TYR A 1 81 ? 11.020 7.173 2.285 1.00 91.56 81 TYR A O 1
ATOM 643 N N . LYS A 1 82 ? 12.820 6.870 0.999 1.00 91.19 82 LYS A N 1
ATOM 644 C CA . LYS A 1 82 ? 13.427 5.839 1.859 1.00 91.19 82 LYS A CA 1
ATOM 645 C C . LYS A 1 82 ? 13.509 6.240 3.336 1.00 91.19 82 LYS A C 1
ATOM 647 O O . LYS A 1 82 ? 13.242 5.414 4.202 1.00 91.19 82 LYS A O 1
ATOM 652 N N . SER A 1 83 ? 13.879 7.487 3.629 1.00 92.50 83 SER A N 1
ATOM 653 C CA . SER A 1 83 ? 13.963 7.978 5.014 1.00 92.50 83 SER A CA 1
ATOM 654 C C . SER A 1 83 ? 12.586 8.003 5.688 1.00 92.50 83 SER A C 1
ATOM 656 O O . SER A 1 83 ? 12.431 7.545 6.819 1.00 92.50 83 SER A O 1
ATOM 658 N N . GLN A 1 84 ? 11.563 8.464 4.962 1.00 94.00 84 GLN A N 1
ATOM 659 C CA . GLN A 1 84 ? 10.189 8.490 5.456 1.00 94.00 84 GLN A CA 1
ATOM 660 C C . GLN A 1 84 ? 9.640 7.077 5.678 1.00 94.00 84 GLN A C 1
ATOM 662 O O . GLN A 1 84 ? 8.986 6.842 6.687 1.00 94.00 84 GLN A O 1
ATOM 667 N N . LEU A 1 85 ? 9.959 6.124 4.795 1.00 93.62 85 LEU A N 1
ATOM 668 C CA . LEU A 1 85 ? 9.578 4.719 4.968 1.00 93.62 85 LEU A CA 1
ATOM 669 C C . LEU A 1 85 ? 10.167 4.097 6.234 1.00 93.62 85 LEU A C 1
ATOM 671 O O . LEU A 1 85 ? 9.464 3.374 6.932 1.00 93.62 85 LEU A O 1
ATOM 675 N N . LEU A 1 86 ? 11.436 4.378 6.542 1.00 92.25 86 LEU A N 1
ATOM 676 C CA . LEU A 1 86 ? 12.065 3.878 7.768 1.00 92.25 86 LEU A CA 1
ATOM 677 C C . LEU A 1 86 ? 11.382 4.455 9.010 1.00 92.25 86 LEU A C 1
ATOM 679 O O . LEU A 1 86 ? 11.038 3.706 9.916 1.00 92.25 86 LEU A O 1
ATOM 683 N N . LYS A 1 87 ? 11.086 5.758 8.999 1.00 94.50 87 LYS A N 1
ATOM 684 C CA . LYS A 1 87 ? 10.348 6.417 10.082 1.00 94.50 87 LYS A CA 1
ATOM 685 C C . LYS A 1 87 ? 8.951 5.818 10.280 1.00 94.50 87 LYS A C 1
ATOM 687 O O . LYS A 1 87 ? 8.567 5.546 11.408 1.00 94.50 87 LYS A O 1
ATOM 692 N N . LEU A 1 88 ? 8.214 5.575 9.193 1.00 92.19 88 LEU A N 1
ATOM 693 C CA . LEU A 1 88 ? 6.894 4.934 9.247 1.00 92.19 88 LEU A CA 1
ATOM 694 C C . LEU A 1 88 ? 6.967 3.504 9.791 1.00 92.19 88 LEU A C 1
ATOM 696 O O . LEU A 1 88 ? 6.074 3.079 10.517 1.00 92.19 88 LEU A O 1
ATOM 700 N N . LEU A 1 89 ? 8.014 2.752 9.443 1.00 91.75 89 LEU A N 1
ATOM 701 C CA . LEU A 1 89 ? 8.205 1.396 9.948 1.00 91.75 89 LEU A CA 1
ATOM 702 C C . LEU A 1 89 ? 8.472 1.392 11.458 1.00 91.75 89 LEU A C 1
ATOM 704 O O . LEU A 1 89 ? 7.874 0.582 12.165 1.00 91.75 89 LEU A O 1
ATOM 708 N N . ASP A 1 90 ? 9.310 2.312 11.940 1.00 93.94 90 ASP A N 1
ATOM 709 C CA . ASP A 1 90 ? 9.597 2.474 13.367 1.00 93.94 90 ASP A CA 1
ATOM 710 C C . ASP A 1 90 ? 8.331 2.880 14.141 1.00 93.94 90 ASP A C 1
ATOM 712 O O . ASP A 1 90 ? 7.959 2.213 15.106 1.00 93.94 90 ASP A O 1
ATOM 716 N N . GLU A 1 91 ? 7.606 3.900 13.666 1.00 92.38 91 GLU A N 1
ATOM 717 C CA . GLU A 1 91 ? 6.346 4.363 14.271 1.00 92.38 91 GLU A CA 1
ATOM 718 C C . GLU A 1 91 ? 5.289 3.246 14.324 1.00 92.38 91 GLU A C 1
ATOM 720 O O . GLU A 1 91 ? 4.617 3.058 15.338 1.00 92.38 91 GLU A O 1
ATOM 725 N N . ASN A 1 92 ? 5.156 2.456 13.255 1.00 90.44 92 ASN A N 1
ATOM 726 C CA . ASN A 1 92 ? 4.242 1.313 13.235 1.00 90.44 92 ASN A CA 1
ATOM 727 C C . ASN A 1 92 ? 4.697 0.192 14.183 1.00 90.44 92 ASN A C 1
ATOM 729 O O . ASN A 1 92 ? 3.862 -0.446 14.828 1.00 90.44 92 ASN A O 1
ATOM 733 N N . GLY A 1 93 ? 6.006 -0.032 14.310 1.00 90.44 93 GLY A N 1
ATOM 734 C CA . GLY A 1 93 ? 6.572 -0.972 15.275 1.00 90.44 93 GLY A CA 1
ATOM 735 C C . GLY A 1 93 ? 6.256 -0.584 16.722 1.00 90.44 93 GLY A C 1
ATOM 736 O O . GLY A 1 93 ? 5.864 -1.442 17.513 1.00 90.44 93 GLY A O 1
ATOM 737 N N . GLU A 1 94 ? 6.337 0.707 17.055 1.00 90.69 94 GLU A N 1
ATOM 738 C CA . GLU A 1 94 ? 5.948 1.239 18.371 1.00 90.69 94 GLU A CA 1
ATOM 739 C C . GLU A 1 94 ? 4.454 1.037 18.672 1.00 90.69 94 GLU A C 1
ATOM 741 O O . GLU A 1 94 ? 4.070 0.840 19.825 1.00 90.69 94 GLU A O 1
ATOM 746 N N . LEU A 1 95 ? 3.610 1.013 17.637 1.00 87.56 95 LEU A N 1
ATOM 747 C CA . LEU A 1 95 ? 2.181 0.695 17.737 1.00 87.56 95 LEU A CA 1
ATOM 748 C C . LEU A 1 95 ? 1.891 -0.817 17.806 1.00 87.56 95 LEU A C 1
ATOM 750 O O . LEU A 1 95 ? 0.728 -1.220 17.847 1.00 87.56 95 LEU A O 1
ATOM 754 N N . GLY A 1 96 ? 2.926 -1.663 17.830 1.00 88.19 96 GLY A N 1
ATOM 755 C CA . GLY A 1 96 ? 2.798 -3.118 17.922 1.00 88.19 96 GLY A CA 1
ATOM 756 C C . GLY A 1 96 ? 2.452 -3.807 16.600 1.00 88.19 96 GLY A C 1
ATOM 757 O O . GLY A 1 96 ? 2.064 -4.977 16.607 1.00 88.19 96 GLY A O 1
ATOM 758 N N . VAL A 1 97 ? 2.591 -3.120 15.462 1.00 91.56 97 VAL A N 1
ATOM 759 C CA . VAL A 1 97 ? 2.350 -3.707 14.139 1.00 91.56 97 VAL A CA 1
ATOM 760 C C . VAL A 1 97 ? 3.488 -4.672 13.798 1.00 91.56 97 VAL A C 1
ATOM 762 O O . VAL A 1 97 ? 4.631 -4.264 13.619 1.00 91.56 97 VAL A O 1
ATOM 765 N N . GLN A 1 98 ? 3.176 -5.967 13.689 1.00 89.06 98 GLN A N 1
ATOM 766 C CA . GLN A 1 98 ? 4.153 -7.024 13.359 1.00 89.06 98 GLN A CA 1
ATOM 767 C C . GLN A 1 98 ? 3.895 -7.713 12.012 1.00 89.06 98 GLN A C 1
ATOM 769 O O . GLN A 1 98 ? 4.672 -8.564 11.587 1.00 89.06 98 GLN A O 1
ATOM 774 N N . GLY A 1 99 ? 2.804 -7.367 11.334 1.00 88.56 99 GLY A N 1
ATOM 775 C CA . GLY A 1 99 ? 2.423 -7.966 10.062 1.00 88.56 99 GLY A CA 1
ATOM 776 C C . GLY A 1 99 ? 1.284 -7.199 9.412 1.00 88.56 99 GLY A C 1
ATOM 777 O O . GLY A 1 99 ? 0.673 -6.337 10.039 1.00 88.56 99 GLY A O 1
ATOM 778 N N . THR A 1 100 ? 1.012 -7.510 8.149 1.00 91.19 100 THR A N 1
ATOM 779 C CA . THR A 1 100 ? -0.054 -6.892 7.358 1.00 91.19 100 THR A CA 1
ATOM 780 C C . THR A 1 100 ? -1.050 -7.954 6.863 1.00 91.19 100 THR A C 1
ATOM 782 O O . THR A 1 100 ? -0.678 -9.122 6.725 1.00 91.19 100 THR A O 1
ATOM 785 N N . PRO A 1 101 ? -2.317 -7.582 6.597 1.00 92.50 101 PRO A N 1
ATOM 786 C CA . PRO A 1 101 ? -2.919 -6.279 6.893 1.00 92.50 101 PRO A CA 1
ATOM 787 C C . PRO A 1 101 ? -3.119 -6.072 8.405 1.00 92.50 101 PRO A C 1
ATOM 789 O O . PRO A 1 101 ? -3.297 -7.030 9.153 1.00 92.50 101 PRO A O 1
ATOM 792 N N . PHE A 1 102 ? -3.066 -4.820 8.855 1.00 93.25 102 PHE A N 1
ATOM 793 C CA . PHE A 1 102 ? -3.274 -4.435 10.252 1.00 93.25 102 PHE A CA 1
ATOM 794 C C . PHE A 1 102 ? -4.050 -3.125 10.302 1.00 93.25 102 PHE A C 1
ATOM 796 O O . PHE A 1 102 ? -3.759 -2.202 9.543 1.00 93.25 102 PHE A O 1
ATOM 803 N N . PHE A 1 103 ? -5.023 -3.043 11.201 1.00 92.81 103 PHE A N 1
ATOM 804 C CA . PHE A 1 103 ? -5.924 -1.905 11.310 1.00 92.81 103 PHE A CA 1
ATOM 805 C C . PHE A 1 103 ? -5.922 -1.376 12.740 1.00 92.81 103 PHE A C 1
ATOM 807 O O . PHE A 1 103 ? -6.045 -2.148 13.690 1.00 92.81 103 PHE A O 1
ATOM 814 N N . ILE A 1 104 ? -5.813 -0.056 12.889 1.00 91.25 104 ILE A N 1
ATOM 815 C CA . ILE A 1 104 ? -5.975 0.651 14.163 1.00 91.25 104 ILE A CA 1
ATOM 816 C C . ILE A 1 104 ? -7.191 1.556 14.022 1.00 91.25 104 ILE A C 1
ATOM 818 O O . ILE A 1 104 ? -7.227 2.415 13.143 1.00 91.25 104 ILE A O 1
ATOM 822 N N . PHE A 1 105 ? -8.170 1.392 14.903 1.00 92.44 105 PHE A N 1
ATOM 823 C CA . PHE A 1 105 ? -9.398 2.172 14.901 1.00 92.44 105 PHE A CA 1
ATOM 824 C C . PHE A 1 105 ? -9.411 3.120 16.092 1.00 92.44 105 PHE A C 1
ATOM 826 O O . PHE A 1 105 ? -9.338 2.681 17.241 1.00 92.44 105 PHE A O 1
ATOM 833 N N . ASP A 1 106 ? -9.468 4.423 15.805 1.00 90.06 106 ASP A N 1
ATOM 834 C CA . ASP A 1 106 ? -9.531 5.505 16.799 1.00 90.06 106 ASP A CA 1
ATOM 835 C C . ASP A 1 106 ? -8.496 5.372 17.936 1.00 90.06 106 ASP A C 1
ATOM 837 O O . ASP A 1 106 ? -8.769 5.690 19.088 1.00 90.06 106 ASP A O 1
ATOM 841 N N . ARG A 1 107 ? -7.314 4.802 17.644 1.00 87.75 107 ARG A N 1
ATOM 842 C CA . ARG A 1 107 ? -6.260 4.481 18.633 1.00 87.75 107 ARG A CA 1
ATOM 843 C C . ARG A 1 107 ? -6.750 3.665 19.848 1.00 87.75 107 ARG A C 1
ATOM 845 O O . ARG A 1 107 ? -6.072 3.628 20.870 1.00 87.75 107 ARG A O 1
ATOM 852 N N . THR A 1 108 ? -7.914 3.023 19.750 1.00 87.12 108 THR A N 1
ATOM 853 C CA . THR A 1 108 ? -8.575 2.301 20.847 1.00 87.12 108 THR A CA 1
ATOM 854 C C . THR A 1 108 ? -8.691 0.813 20.563 1.00 87.12 108 THR A C 1
ATOM 856 O O . THR A 1 108 ? -8.520 0.010 21.476 1.00 87.12 108 THR A O 1
ATOM 859 N N . PHE A 1 109 ? -8.936 0.439 19.308 1.00 90.06 109 PHE A N 1
ATOM 860 C CA . PHE A 1 109 ? -8.984 -0.954 18.877 1.00 90.06 109 PHE A CA 1
ATOM 861 C C . PHE A 1 109 ? -7.893 -1.224 17.846 1.00 90.06 109 PHE A C 1
ATOM 863 O O . PHE A 1 109 ? -7.611 -0.381 16.996 1.00 90.06 109 PHE A O 1
ATOM 870 N N . ALA A 1 110 ? -7.309 -2.416 17.899 1.00 91.75 110 ALA A N 1
ATOM 871 C CA . ALA A 1 110 ? -6.363 -2.902 16.906 1.00 91.75 110 ALA A CA 1
ATOM 872 C C . ALA A 1 110 ? -6.803 -4.279 16.407 1.00 91.75 110 ALA A C 1
ATOM 874 O O . ALA A 1 110 ? -7.293 -5.103 17.180 1.00 91.75 110 ALA A O 1
ATOM 875 N N . MET A 1 111 ? -6.635 -4.527 15.112 1.00 92.25 111 MET A N 1
ATOM 876 C CA . MET A 1 111 ? -7.027 -5.772 14.468 1.00 92.25 111 MET A CA 1
ATOM 877 C C . MET A 1 111 ? -5.926 -6.228 13.512 1.00 92.25 111 MET A C 1
ATOM 879 O O . MET A 1 111 ? -5.572 -5.511 12.579 1.00 92.25 111 MET A O 1
ATOM 883 N N . SER A 1 112 ? -5.400 -7.430 13.751 1.00 92.00 112 SER A N 1
ATOM 884 C CA . SER A 1 112 ? -4.330 -8.028 12.949 1.00 92.00 112 SER A CA 1
ATOM 885 C C . SER A 1 112 ? -4.875 -9.078 11.980 1.00 92.00 112 SER A C 1
ATOM 887 O O . SER A 1 112 ? -5.701 -9.919 12.351 1.00 92.00 112 SER A O 1
ATOM 889 N N . GLY A 1 113 ? -4.379 -9.048 10.746 1.00 89.81 113 GLY A N 1
ATOM 890 C CA . GLY A 1 113 ? -4.715 -9.979 9.677 1.00 89.81 113 GLY A CA 1
ATOM 891 C C . GLY A 1 113 ? -6.026 -9.665 8.955 1.00 89.81 113 GLY A C 1
ATOM 892 O O . GLY A 1 113 ? -6.814 -8.808 9.358 1.00 89.81 113 GLY A O 1
ATOM 893 N N . ALA A 1 114 ? -6.258 -10.396 7.863 1.00 88.88 114 ALA A N 1
ATOM 894 C CA . ALA A 1 114 ? -7.505 -10.349 7.111 1.00 88.88 114 ALA A CA 1
ATOM 895 C C . ALA A 1 114 ? -8.615 -11.035 7.926 1.00 88.88 114 ALA A C 1
ATOM 897 O O . ALA A 1 114 ? -8.718 -12.261 7.957 1.00 88.88 114 ALA A O 1
ATOM 898 N N . GLN A 1 115 ? -9.395 -10.240 8.657 1.00 91.62 115 GLN A N 1
ATOM 899 C CA . GLN A 1 115 ? -10.502 -10.728 9.477 1.00 91.62 115 GLN A CA 1
ATOM 900 C C . GLN A 1 115 ? -11.822 -10.742 8.688 1.00 91.62 115 GLN A C 1
ATOM 902 O O . GLN A 1 115 ? -11.989 -9.937 7.772 1.00 91.62 115 GLN A O 1
ATOM 907 N N . PRO A 1 116 ? -12.788 -11.602 9.065 1.00 91.19 116 PRO A N 1
ATOM 908 C CA . PRO A 1 116 ? -14.126 -11.589 8.478 1.00 91.19 116 PRO A CA 1
ATOM 909 C C . PRO A 1 116 ? -14.824 -10.234 8.637 1.00 91.19 116 PRO A C 1
ATOM 911 O O . PRO A 1 116 ? -14.641 -9.549 9.649 1.00 91.19 116 PRO A O 1
ATOM 914 N N . VAL A 1 117 ? -15.693 -9.901 7.680 1.00 91.69 117 VAL A N 1
ATOM 915 C CA . VAL A 1 117 ? -16.461 -8.642 7.656 1.00 91.69 117 VAL A CA 1
ATOM 916 C C . VAL A 1 117 ? -17.251 -8.422 8.952 1.00 91.69 117 VAL A C 1
ATOM 918 O O . VAL A 1 117 ? -17.287 -7.304 9.458 1.00 91.69 117 VAL A O 1
ATOM 921 N N . ASP A 1 118 ? -17.798 -9.480 9.554 1.00 94.00 118 ASP A N 1
ATOM 922 C CA . ASP A 1 118 ? -18.564 -9.383 10.804 1.00 94.00 118 ASP A CA 1
ATOM 923 C C . ASP A 1 118 ? -17.737 -8.813 11.969 1.00 94.00 118 ASP A C 1
ATOM 925 O O . ASP A 1 118 ? -18.253 -8.051 12.786 1.00 94.00 118 ASP A O 1
ATOM 929 N N . LYS A 1 119 ? -16.431 -9.120 12.038 1.00 92.69 119 LYS A N 1
ATOM 930 C CA . LYS A 1 119 ? -15.549 -8.565 13.080 1.00 92.69 119 LYS A CA 1
ATOM 931 C C . LYS A 1 119 ? -15.277 -7.081 12.861 1.00 92.69 119 LYS A C 1
ATOM 933 O O . LYS A 1 119 ? -15.252 -6.322 13.827 1.00 92.69 119 LYS A O 1
ATOM 938 N N . LEU A 1 120 ? -15.091 -6.673 11.605 1.00 93.56 120 LEU A N 1
ATOM 939 C CA . LEU A 1 120 ? -14.968 -5.261 11.243 1.00 93.56 120 LEU A CA 1
ATOM 940 C C . LEU A 1 120 ? -16.239 -4.498 11.626 1.00 93.56 120 LEU A C 1
ATOM 942 O O . LEU A 1 120 ? -16.152 -3.462 12.282 1.00 93.56 120 LEU A O 1
ATOM 946 N N . MET A 1 121 ? -17.410 -5.040 11.275 1.00 95.25 121 MET A N 1
ATOM 947 C CA . MET A 1 121 ? -18.704 -4.437 11.601 1.00 95.25 121 MET A CA 1
ATOM 948 C C . MET A 1 121 ? -18.878 -4.263 13.110 1.00 95.25 121 MET A C 1
ATOM 950 O O . MET A 1 121 ? -19.194 -3.169 13.570 1.00 95.25 121 MET A O 1
ATOM 954 N N . PHE A 1 122 ? -18.570 -5.304 13.888 1.00 94.38 122 PHE A N 1
ATOM 955 C CA . PHE A 1 122 ? -18.630 -5.241 15.345 1.00 94.38 122 PHE A CA 1
ATOM 956 C C . PHE A 1 122 ? -17.764 -4.108 15.919 1.00 94.38 122 PHE A C 1
ATOM 958 O O . PHE A 1 122 ? -18.229 -3.352 16.771 1.00 94.38 122 PHE A O 1
ATOM 965 N N . ILE A 1 123 ? -16.523 -3.941 15.442 1.00 94.56 123 ILE A N 1
ATOM 966 C CA . ILE A 1 123 ? -15.642 -2.850 15.896 1.00 94.56 123 ILE A CA 1
ATOM 967 C C . ILE A 1 123 ? -16.261 -1.481 15.581 1.00 94.56 123 ILE A C 1
ATOM 969 O O . ILE A 1 123 ? -16.277 -0.603 16.447 1.00 94.56 123 ILE A O 1
ATOM 973 N N . PHE A 1 124 ? -16.802 -1.296 14.374 1.00 94.81 124 PHE A N 1
ATOM 974 C CA . PHE A 1 124 ? -17.459 -0.041 14.004 1.00 94.81 124 PHE A CA 1
ATOM 975 C C . PHE A 1 124 ? -18.683 0.258 14.876 1.00 94.81 124 PHE A C 1
ATOM 977 O O . PHE A 1 124 ? -18.842 1.394 15.322 1.00 94.81 124 PHE A O 1
ATOM 984 N N . GLU A 1 125 ? -19.503 -0.745 15.192 1.00 95.31 125 GLU A N 1
ATOM 985 C CA . GLU A 1 125 ? -20.626 -0.592 16.122 1.00 95.31 125 GLU A CA 1
ATOM 986 C C . GLU A 1 125 ? -20.153 -0.134 17.511 1.00 95.31 125 GLU A C 1
ATOM 988 O O . GLU A 1 125 ? -20.700 0.823 18.065 1.00 95.31 125 GLU A O 1
ATOM 993 N N . GLN A 1 126 ? -19.086 -0.740 18.050 1.00 93.69 126 GLN A N 1
ATOM 994 C CA . GLN A 1 126 ? -18.519 -0.332 19.343 1.00 93.69 126 GLN A CA 1
ATOM 995 C C . GLN A 1 126 ? -18.011 1.117 19.330 1.00 93.69 126 GLN A C 1
ATOM 997 O O . GLN A 1 126 ? -18.200 1.851 20.305 1.00 93.69 126 GLN A O 1
ATOM 1002 N N . LEU A 1 127 ? -17.384 1.549 18.233 1.00 94.19 127 LEU A N 1
ATOM 1003 C CA . LEU A 1 127 ? -1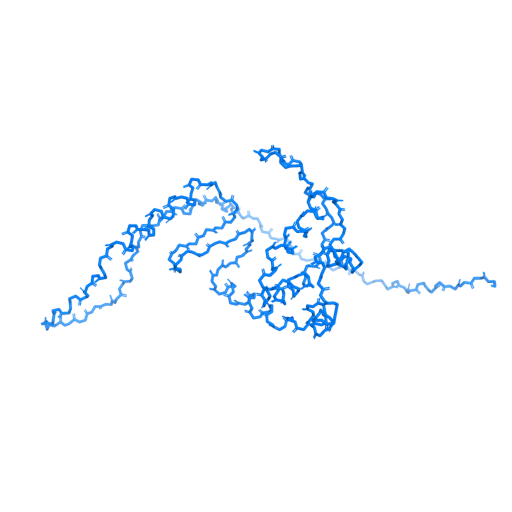6.893 2.920 18.073 1.00 94.19 127 LEU A CA 1
ATOM 1004 C C . LEU A 1 127 ? -18.035 3.931 18.008 1.00 94.19 127 LEU A C 1
ATOM 1006 O O . LEU A 1 127 ? -17.971 4.970 18.665 1.00 94.19 127 LEU A O 1
ATOM 1010 N N . VAL A 1 128 ? -19.105 3.614 17.278 1.00 94.62 128 VAL A N 1
ATOM 1011 C CA . VAL A 1 128 ? -20.302 4.460 17.199 1.00 94.62 128 VAL A CA 1
ATOM 1012 C C . VAL A 1 128 ? -20.963 4.590 18.574 1.00 94.62 128 VAL A C 1
ATOM 1014 O O . VAL A 1 128 ? -21.286 5.701 18.996 1.00 94.62 128 VAL A O 1
ATOM 1017 N N . GLU A 1 129 ? -21.117 3.492 19.316 1.00 93.38 129 GLU A N 1
ATOM 1018 C CA . GLU A 1 129 ? -21.669 3.526 20.678 1.00 93.38 129 GLU A CA 1
ATOM 1019 C C . GLU A 1 129 ? -20.769 4.283 21.665 1.00 93.38 129 GLU A C 1
ATOM 1021 O O . GLU A 1 129 ? -21.247 4.973 22.571 1.00 93.38 129 GLU A O 1
ATOM 1026 N N . ARG A 1 130 ? -19.446 4.213 21.487 1.00 90.44 130 ARG A N 1
ATOM 1027 C CA . ARG A 1 130 ? -18.496 5.017 22.262 1.00 90.44 130 ARG A CA 1
ATOM 1028 C C . ARG A 1 130 ? -18.631 6.507 2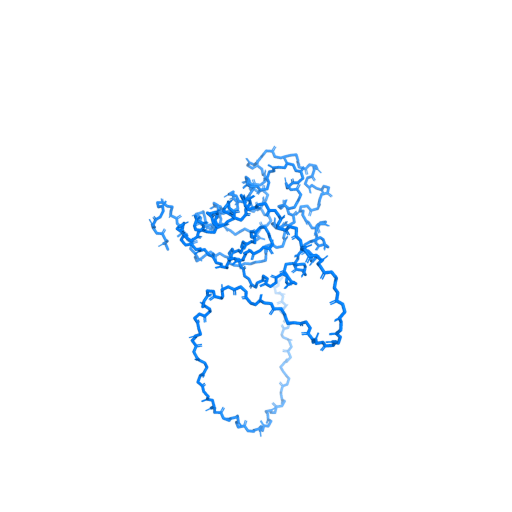1.949 1.00 90.44 130 ARG A C 1
ATOM 1030 O O . ARG A 1 130 ? -18.676 7.296 22.886 1.00 90.44 130 ARG A O 1
ATOM 1037 N N . ALA A 1 131 ? -18.743 6.880 20.677 1.00 89.56 131 ALA A N 1
ATOM 1038 C CA . ALA A 1 131 ? -18.877 8.271 20.245 1.00 89.56 131 ALA A CA 1
ATOM 1039 C C . ALA A 1 131 ? -20.194 8.923 20.708 1.00 89.56 131 ALA A C 1
ATOM 1041 O O . ALA A 1 131 ? -20.240 10.130 20.933 1.00 89.56 131 ALA A O 1
ATOM 1042 N N . LYS A 1 132 ? -21.261 8.131 20.885 1.00 91.62 132 LYS A N 1
ATOM 1043 C CA . LYS A 1 132 ? -22.553 8.598 21.421 1.00 91.62 132 LYS A CA 1
ATOM 1044 C C . LYS A 1 132 ? -22.528 8.883 22.922 1.00 91.62 132 LYS A C 1
ATOM 1046 O O . LYS A 1 132 ? -23.387 9.620 23.409 1.00 91.62 132 LYS A O 1
ATOM 1051 N N . ARG A 1 133 ? -21.592 8.298 23.679 1.00 85.50 133 ARG A N 1
ATOM 1052 C CA . ARG A 1 133 ? -21.471 8.594 25.110 1.00 85.50 133 ARG A CA 1
ATOM 1053 C C . ARG A 1 133 ? -20.876 9.995 25.275 1.00 85.50 133 ARG A C 1
ATOM 1055 O O . ARG A 1 133 ? -19.786 10.239 24.760 1.00 85.50 133 ARG A O 1
ATOM 1062 N N . PRO A 1 134 ? -21.541 10.917 25.999 1.00 66.88 134 PRO A N 1
ATOM 1063 C CA . PRO A 1 134 ? -20.918 12.190 26.330 1.00 66.88 134 PRO A CA 1
ATOM 1064 C C . PRO A 1 134 ? -19.636 11.897 27.109 1.00 66.88 134 PRO A C 1
ATOM 1066 O O . PRO A 1 134 ? -19.637 11.013 27.970 1.00 66.88 134 PRO A O 1
ATOM 1069 N N . ALA A 1 135 ? -18.550 12.610 26.795 1.00 61.94 135 ALA A N 1
ATOM 1070 C CA . ALA A 1 135 ? -17.305 12.523 27.546 1.00 61.94 135 ALA A CA 1
ATOM 1071 C C . ALA A 1 135 ? -17.644 12.731 29.025 1.00 61.94 135 ALA A C 1
ATOM 1073 O O . ALA A 1 135 ? -18.026 13.830 29.429 1.00 61.94 135 ALA A O 1
ATOM 1074 N N . SER A 1 136 ? -17.617 11.659 29.816 1.00 57.59 136 SER A N 1
ATOM 1075 C CA . SER A 1 136 ? -17.963 11.747 31.225 1.00 57.59 136 SER A CA 1
ATOM 1076 C C . SER A 1 136 ? -16.969 12.702 31.869 1.00 57.59 136 SER A C 1
ATOM 1078 O O . SER A 1 136 ? -15.773 12.410 31.921 1.00 57.59 136 SER A O 1
ATOM 1080 N N . VAL A 1 137 ? -17.476 13.852 32.314 1.00 48.06 137 VAL A N 1
ATOM 1081 C CA . VAL A 1 137 ? -16.776 14.781 33.197 1.00 48.06 137 VAL A CA 1
ATOM 1082 C C . VAL A 1 137 ? -16.207 13.956 34.342 1.00 48.06 137 VAL A C 1
ATOM 1084 O O . VAL A 1 137 ? -16.956 13.327 35.090 1.00 48.06 137 VAL A O 1
ATOM 1087 N N . SER A 1 138 ? -14.881 13.936 34.454 1.00 47.94 138 SER A N 1
ATOM 1088 C CA . SER A 1 138 ? -14.210 13.424 35.640 1.00 47.94 138 SER A CA 1
ATOM 1089 C C . SER A 1 138 ? -14.655 14.306 36.807 1.00 47.94 138 SER A C 1
ATOM 1091 O O . SER A 1 138 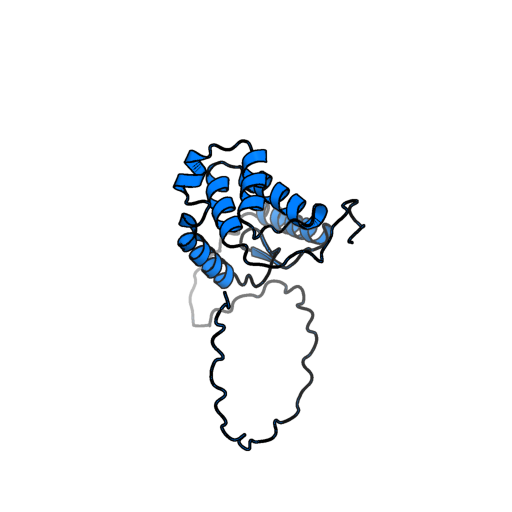? -14.277 15.475 36.881 1.00 47.94 138 SER A O 1
ATOM 1093 N N . GLN A 1 139 ? -15.547 13.804 37.663 1.00 38.78 139 GLN A N 1
ATOM 1094 C CA . GLN A 1 139 ? -15.918 14.503 38.887 1.00 38.78 139 GLN A CA 1
ATOM 1095 C C . GLN A 1 139 ? -14.731 14.443 39.848 1.00 38.78 139 GLN A C 1
ATOM 1097 O O . GLN A 1 139 ? -14.515 13.446 40.532 1.00 38.78 139 GLN A O 1
ATOM 1102 N N . SER A 1 140 ? -13.964 15.530 39.912 1.00 40.47 140 SER A N 1
ATOM 1103 C CA . SER A 1 140 ? -13.114 15.827 41.059 1.00 40.47 140 SER A CA 1
ATOM 1104 C C . SER A 1 140 ? -13.993 16.369 42.191 1.00 40.47 140 SER A C 1
ATOM 1106 O O . SER A 1 140 ? -14.164 17.581 42.331 1.00 40.47 140 SER A O 1
ATOM 1108 N N . THR A 1 141 ? -14.575 15.489 43.000 1.00 34.25 141 THR A N 1
ATOM 1109 C CA . THR A 1 141 ? -14.973 15.861 44.365 1.00 34.25 141 THR A CA 1
ATOM 1110 C C . THR A 1 141 ? -13.734 15.729 45.235 1.00 34.25 141 THR A C 1
ATOM 1112 O O . THR A 1 141 ? -13.307 14.623 45.557 1.00 34.25 141 THR A O 1
ATOM 1115 N N . GLY A 1 142 ? -13.109 16.864 45.539 1.00 35.72 142 GLY A N 1
ATOM 1116 C CA . GLY A 1 142 ? -12.122 16.933 46.603 1.00 35.72 142 GLY A CA 1
ATOM 1117 C C . GLY A 1 142 ? -12.825 16.859 47.951 1.00 35.72 142 GLY A C 1
ATOM 1118 O O . GLY A 1 142 ? -13.761 17.616 48.169 1.00 35.72 142 GLY A O 1
ATOM 1119 N N . GLU A 1 143 ? -12.362 15.954 48.811 1.00 33.44 143 GLU A N 1
ATOM 1120 C CA . GLU A 1 143 ? -12.179 16.179 50.250 1.00 33.44 143 GLU A CA 1
ATOM 1121 C C . GLU A 1 143 ? -11.295 15.052 50.832 1.00 33.44 143 GLU A C 1
ATOM 1123 O O . GLU A 1 143 ? -11.663 13.883 50.863 1.00 33.44 143 GLU A O 1
ATOM 1128 N N . ASP A 1 144 ? -10.072 15.453 51.193 1.00 35.22 144 ASP A N 1
ATOM 1129 C CA . ASP A 1 144 ? -9.172 14.975 52.249 1.00 35.22 144 ASP A CA 1
ATOM 1130 C C . ASP A 1 144 ? -8.953 13.470 52.534 1.00 35.22 144 ASP A C 1
ATOM 1132 O O . ASP A 1 144 ? -9.742 12.798 53.193 1.00 35.22 144 ASP A O 1
ATOM 1136 N N . GLY A 1 145 ? -7.716 13.012 52.259 1.00 32.34 145 GLY A N 1
ATOM 1137 C CA . GLY A 1 145 ? -6.993 12.105 53.166 1.00 32.34 145 GLY A CA 1
ATOM 1138 C C . GLY A 1 145 ? -6.407 10.805 52.589 1.00 32.34 145 GLY A C 1
ATOM 1139 O O . GLY A 1 145 ? -7.110 9.822 52.413 1.00 32.34 145 GLY A O 1
ATOM 1140 N N . LYS A 1 146 ? -5.063 10.771 52.504 1.00 30.73 146 LYS A N 1
ATOM 1141 C CA . LYS A 1 146 ? -4.145 9.600 52.494 1.00 30.73 146 LYS A CA 1
ATOM 1142 C C . LYS A 1 146 ? -4.143 8.630 51.289 1.00 30.73 146 LYS A C 1
ATOM 1144 O O . LYS A 1 146 ? -4.943 7.716 51.198 1.00 30.73 146 LYS A O 1
ATOM 1149 N N . GLY A 1 147 ? -3.059 8.751 50.510 1.00 36.47 147 GLY A N 1
ATOM 1150 C CA . GLY A 1 147 ? -2.184 7.685 49.985 1.00 36.47 147 GLY A CA 1
ATOM 1151 C C . GLY A 1 147 ? -2.793 6.376 49.464 1.00 36.47 147 GLY A C 1
ATOM 1152 O O . GLY A 1 147 ? -3.178 5.514 50.246 1.00 36.47 147 GLY A O 1
ATOM 1153 N N . GLY A 1 148 ? -2.690 6.152 48.153 1.00 29.28 148 GLY A N 1
ATOM 1154 C CA . GLY A 1 148 ? -2.922 4.854 47.516 1.00 29.28 148 GLY A CA 1
ATOM 1155 C C . GLY A 1 148 ? -2.563 4.907 46.031 1.00 29.28 148 GLY A C 1
ATOM 1156 O O . GLY A 1 148 ? -2.829 5.906 45.382 1.00 29.28 148 GLY A O 1
ATOM 1157 N N . GLN A 1 149 ? -1.889 3.873 45.533 1.00 31.67 149 GLN A N 1
ATOM 1158 C CA . GLN A 1 149 ? -1.297 3.765 44.195 1.00 31.67 149 GLN A CA 1
ATOM 1159 C C . GLN A 1 149 ? -2.361 3.673 43.084 1.00 31.67 149 GLN A C 1
ATOM 1161 O O . GLN A 1 149 ? -3.306 2.892 43.208 1.00 31.67 149 GLN A O 1
ATOM 1166 N N . ASP A 1 150 ? -2.166 4.409 41.986 1.00 31.39 150 ASP A N 1
ATOM 1167 C CA . ASP A 1 150 ? -3.044 4.388 40.810 1.00 31.39 150 ASP A CA 1
ATOM 1168 C C . ASP A 1 150 ? -2.895 3.078 40.022 1.00 31.39 150 ASP A C 1
ATOM 1170 O O . ASP A 1 150 ? -1.832 2.745 39.493 1.00 31.39 150 ASP A O 1
ATOM 1174 N N . LYS A 1 151 ? -3.996 2.328 39.944 1.00 34.06 151 LYS A N 1
ATOM 1175 C CA . LYS A 1 151 ? -4.145 1.083 39.187 1.00 34.06 151 LYS A CA 1
ATOM 1176 C C . LYS A 1 151 ? -4.926 1.402 37.906 1.00 34.06 151 LYS A C 1
ATOM 1178 O O . LYS A 1 151 ? -6.067 1.851 37.999 1.00 34.06 151 LYS A O 1
ATOM 1183 N N . LEU A 1 152 ? -4.339 1.163 36.727 1.00 32.66 152 LEU A N 1
ATOM 1184 C CA . LEU A 1 152 ? -5.084 1.161 35.462 1.00 32.66 152 LEU A CA 1
ATOM 1185 C C . LEU A 1 152 ? -6.214 0.127 35.555 1.00 32.66 152 LEU A C 1
ATOM 1187 O O . LEU A 1 152 ? -5.979 -1.035 35.891 1.00 32.66 152 LEU A O 1
ATOM 1191 N N . THR A 1 153 ? -7.443 0.553 35.282 1.00 32.34 153 THR A N 1
ATOM 1192 C CA . THR A 1 153 ? -8.601 -0.331 35.178 1.00 32.34 153 THR A CA 1
ATOM 1193 C C . THR A 1 153 ? -8.616 -0.984 33.799 1.00 32.34 153 THR A C 1
ATOM 1195 O O . THR A 1 153 ? -8.745 -0.322 32.771 1.00 32.34 153 THR A O 1
ATOM 1198 N N . GLU A 1 154 ? -8.450 -2.304 33.793 1.00 30.48 154 GLU A N 1
ATOM 1199 C CA . GLU A 1 154 ? -8.535 -3.157 32.612 1.00 30.48 154 GLU A CA 1
ATOM 1200 C C . GLU A 1 154 ? -9.958 -3.102 32.029 1.00 30.48 154 GLU A C 1
ATOM 1202 O O . GLU A 1 154 ? -10.940 -3.430 32.700 1.00 30.48 154 GLU A O 1
ATOM 1207 N N . GLY A 1 155 ? -10.080 -2.650 30.777 1.00 32.84 155 GLY A N 1
ATOM 1208 C CA . GLY A 1 155 ? -11.272 -2.893 29.961 1.00 32.84 155 GLY A CA 1
ATOM 1209 C C . GLY A 1 155 ? -11.359 -4.377 29.579 1.00 32.84 155 GLY A C 1
ATOM 1210 O O . GLY A 1 155 ? -10.352 -5.079 29.672 1.00 32.84 155 GLY A O 1
ATOM 1211 N N . PRO A 1 156 ? -12.534 -4.883 29.163 1.00 31.42 156 PRO A N 1
ATOM 1212 C CA . PRO A 1 156 ? -12.723 -6.308 28.923 1.00 31.42 156 PRO A CA 1
ATOM 1213 C C . PRO A 1 156 ? -11.770 -6.795 27.826 1.00 31.42 156 PRO A C 1
ATOM 1215 O O . PRO A 1 156 ? -11.918 -6.460 26.652 1.00 31.42 156 PRO A O 1
ATOM 1218 N N . SER A 1 157 ? -10.780 -7.581 28.247 1.00 33.44 157 SER A N 1
ATOM 1219 C CA . SER A 1 157 ? -9.913 -8.377 27.389 1.00 33.44 157 SER A CA 1
ATOM 1220 C C . SER A 1 157 ? -10.783 -9.372 26.625 1.00 33.44 157 SER A C 1
ATOM 1222 O O . SER A 1 157 ? -11.318 -10.301 27.226 1.00 33.44 157 SER A O 1
ATOM 1224 N N . LEU A 1 158 ? -10.939 -9.190 25.311 1.00 37.19 158 LEU A N 1
ATOM 1225 C CA . LEU A 1 158 ? -11.365 -10.291 24.452 1.00 37.19 158 LEU A CA 1
ATOM 1226 C C . LEU A 1 158 ? -10.148 -11.186 24.224 1.00 37.19 158 LEU A C 1
ATOM 1228 O O . LEU A 1 158 ? -9.229 -10.833 23.489 1.00 37.19 158 LEU A O 1
ATOM 1232 N N . ASP A 1 159 ? -10.170 -12.305 24.938 1.00 28.47 159 ASP A N 1
ATOM 1233 C CA . ASP A 1 159 ? -9.243 -13.430 24.942 1.00 28.47 159 ASP A CA 1
ATOM 1234 C C . ASP A 1 159 ? -8.281 -13.513 23.747 1.00 28.47 159 ASP A C 1
ATOM 1236 O O . ASP A 1 159 ? -8.622 -13.923 22.634 1.00 28.47 159 ASP A O 1
ATOM 1240 N N . THR A 1 160 ? -7.008 -13.243 24.036 1.00 33.47 160 THR A N 1
ATOM 1241 C CA . THR A 1 160 ? -5.886 -13.854 23.329 1.00 33.47 160 THR A CA 1
ATOM 1242 C C . THR A 1 160 ? -5.944 -15.361 23.568 1.00 33.47 160 THR A C 1
ATOM 1244 O O . THR A 1 160 ? -5.518 -15.855 24.616 1.00 33.47 160 THR A O 1
ATOM 1247 N N . ALA A 1 161 ? -6.481 -16.112 22.608 1.00 28.64 161 ALA A N 1
ATOM 1248 C CA . ALA A 1 161 ? -6.372 -17.563 22.612 1.00 28.64 161 ALA A CA 1
ATOM 1249 C C . ALA A 1 161 ? -4.887 -17.957 22.524 1.00 28.64 161 ALA A C 1
ATOM 1251 O O . ALA A 1 161 ? -4.246 -17.885 21.478 1.00 28.64 161 ALA A O 1
ATOM 1252 N N . THR A 1 162 ? -4.354 -18.344 23.681 1.00 27.95 162 THR A N 1
ATOM 1253 C CA . THR A 1 162 ? -3.057 -18.984 23.881 1.00 27.95 162 THR A CA 1
ATOM 1254 C C . THR A 1 162 ? -3.086 -20.375 23.253 1.00 27.95 162 THR A C 1
ATOM 1256 O O . THR A 1 162 ? -3.927 -21.193 23.620 1.00 27.95 162 THR A O 1
ATOM 1259 N N . VAL A 1 163 ? -2.128 -20.685 22.376 1.00 31.61 163 VAL A N 1
ATOM 1260 C CA . VAL A 1 163 ? -1.719 -22.074 22.126 1.00 31.61 163 VAL A CA 1
ATOM 1261 C C . VAL A 1 163 ? -0.313 -22.247 22.688 1.00 31.61 163 VAL A C 1
ATOM 1263 O O . VAL A 1 163 ? 0.604 -21.484 22.394 1.00 31.61 163 VAL A O 1
ATOM 1266 N N . ALA A 1 164 ? -0.214 -23.218 23.589 1.00 28.44 164 ALA A N 1
ATOM 1267 C CA . ALA A 1 164 ? 0.864 -23.446 24.529 1.00 28.44 164 ALA A CA 1
ATOM 1268 C C . ALA A 1 164 ? 2.201 -23.847 23.884 1.00 28.44 164 ALA A C 1
ATOM 1270 O O . ALA A 1 164 ? 2.268 -24.687 22.988 1.00 28.44 164 ALA A O 1
ATOM 1271 N N . SER A 1 165 ? 3.272 -23.295 24.456 1.00 27.70 165 SER A N 1
ATOM 1272 C CA . SER A 1 165 ? 4.636 -23.816 24.390 1.00 27.70 165 SER A CA 1
ATOM 1273 C C . SER A 1 165 ? 4.737 -25.078 25.251 1.00 27.70 165 SER A C 1
ATOM 1275 O O . SER A 1 165 ? 4.430 -25.045 26.444 1.00 27.70 165 SER A O 1
ATOM 1277 N N . ALA A 1 166 ? 5.162 -26.189 24.646 1.00 30.27 166 ALA A N 1
ATOM 1278 C CA . ALA A 1 166 ? 5.580 -27.388 25.359 1.00 30.27 166 ALA A CA 1
ATOM 1279 C C . ALA A 1 166 ? 7.109 -27.405 25.494 1.00 30.27 166 ALA A C 1
ATOM 1281 O O . ALA A 1 166 ? 7.867 -27.157 24.559 1.00 30.27 166 ALA A O 1
ATOM 1282 N N . THR A 1 167 ? 7.525 -27.687 26.716 1.00 31.80 167 THR A N 1
ATOM 1283 C CA . THR A 1 167 ? 8.866 -27.666 27.286 1.00 31.80 167 THR A CA 1
ATOM 1284 C C . THR A 1 167 ? 9.862 -28.653 26.668 1.00 31.80 167 THR A C 1
ATOM 1286 O O . THR A 1 167 ? 9.563 -29.834 26.541 1.00 31.80 167 THR A O 1
ATOM 1289 N N . GLY A 1 168 ? 11.100 -28.179 26.490 1.00 29.22 168 GLY A N 1
ATOM 1290 C CA . GLY A 1 168 ? 12.308 -28.834 27.009 1.00 29.22 168 GLY A CA 1
ATOM 1291 C C . GLY A 1 168 ? 12.908 -30.001 26.220 1.00 29.22 168 GLY A C 1
ATOM 1292 O O . GLY A 1 168 ? 12.488 -31.140 26.372 1.00 29.22 168 GLY A O 1
ATOM 1293 N N . THR A 1 169 ? 14.024 -29.752 25.526 1.00 29.64 169 THR A N 1
ATOM 1294 C CA . THR A 1 169 ? 15.154 -30.699 25.449 1.00 29.64 169 THR A CA 1
ATOM 1295 C C . THR A 1 169 ? 16.465 -29.927 25.243 1.00 29.64 169 THR A C 1
ATOM 1297 O O . THR A 1 169 ? 16.589 -29.073 24.371 1.00 29.64 169 THR A O 1
ATOM 1300 N N . THR A 1 170 ? 17.415 -30.224 26.124 1.00 33.50 170 THR A N 1
ATOM 1301 C CA . THR A 1 170 ? 18.785 -29.721 26.295 1.00 33.50 170 THR A CA 1
ATOM 1302 C C . THR A 1 170 ? 19.654 -29.798 25.025 1.00 33.50 170 THR A C 1
ATOM 1304 O O . THR A 1 170 ? 19.552 -30.784 24.295 1.00 33.50 170 THR A O 1
ATOM 1307 N N . PRO A 1 171 ? 20.578 -28.845 24.773 1.00 36.72 171 PRO A N 1
ATOM 1308 C CA . PRO A 1 171 ? 21.514 -28.938 23.653 1.00 36.72 171 PRO A CA 1
ATOM 1309 C C . PRO A 1 171 ? 22.755 -29.775 24.024 1.00 36.72 171 PRO A C 1
ATOM 1311 O O . PRO A 1 171 ? 23.276 -29.623 25.133 1.00 36.72 171 PRO A O 1
ATOM 1314 N N . PRO A 1 172 ? 23.303 -30.616 23.126 1.00 37.09 172 PRO A N 1
ATOM 1315 C CA . PRO A 1 172 ? 24.627 -31.183 23.330 1.00 37.09 172 PRO A CA 1
ATOM 1316 C C . PRO A 1 172 ? 25.746 -30.204 22.938 1.00 37.09 172 PRO A C 1
ATOM 1318 O O . PRO A 1 172 ? 25.675 -29.457 21.962 1.00 37.09 172 PRO A O 1
ATOM 1321 N N . SER A 1 173 ? 26.794 -30.259 23.756 1.00 33.84 173 SER A N 1
ATOM 1322 C CA . SER A 1 173 ? 28.063 -29.539 23.682 1.00 33.84 173 SER A CA 1
ATOM 1323 C C . SER A 1 173 ? 28.928 -29.919 22.461 1.00 33.84 173 SER A C 1
ATOM 1325 O O . SER A 1 173 ? 28.803 -30.994 21.882 1.00 33.84 173 SER A O 1
ATOM 1327 N N . ARG A 1 174 ? 29.820 -28.988 22.107 1.00 37.62 174 ARG A N 1
ATOM 1328 C CA . ARG A 1 174 ? 30.679 -28.840 20.915 1.00 37.62 174 ARG A CA 1
ATOM 1329 C C . ARG A 1 174 ? 31.771 -29.911 20.737 1.00 37.62 174 ARG A C 1
ATOM 1331 O O . ARG A 1 174 ? 32.342 -30.392 21.711 1.00 37.62 174 ARG A O 1
ATOM 1338 N N . SER A 1 175 ? 32.233 -30.082 19.493 1.00 33.94 175 SER A N 1
ATOM 1339 C CA . SER A 1 175 ? 33.663 -30.253 19.151 1.00 33.94 175 SER A CA 1
ATOM 1340 C C . SER A 1 175 ? 33.957 -29.783 17.708 1.00 33.94 175 SER A C 1
ATOM 1342 O O . SER A 1 175 ? 33.023 -29.692 16.912 1.00 33.94 175 SER A O 1
ATOM 1344 N N . PRO A 1 176 ? 35.203 -29.373 17.388 1.00 39.84 176 PRO A N 1
ATOM 1345 C CA . PRO A 1 176 ? 35.506 -28.451 16.291 1.00 39.84 176 PRO A CA 1
ATOM 1346 C C . PRO A 1 176 ? 35.764 -29.164 14.955 1.00 39.84 176 PRO A C 1
ATOM 1348 O O . PRO A 1 176 ? 36.467 -30.170 14.911 1.00 39.84 176 PRO A O 1
ATOM 1351 N N . ALA A 1 177 ? 35.244 -28.608 13.858 1.00 37.16 177 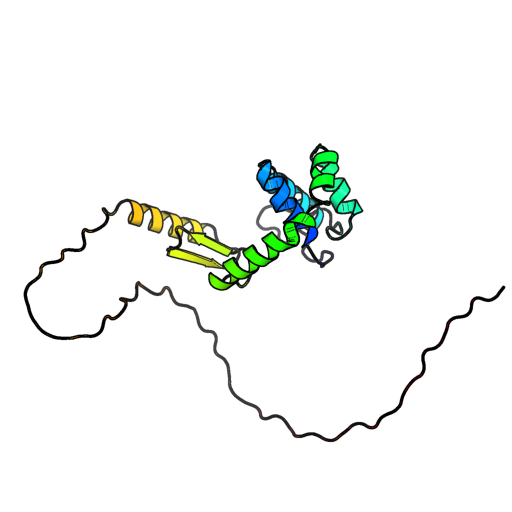ALA A N 1
ATOM 1352 C CA . ALA A 1 177 ? 35.578 -29.043 12.505 1.00 37.16 177 ALA A CA 1
ATOM 1353 C C . ALA A 1 177 ? 36.775 -28.248 11.960 1.00 37.16 177 ALA A C 1
ATOM 1355 O O . ALA A 1 177 ? 36.822 -27.019 12.021 1.00 37.16 177 ALA A O 1
ATOM 1356 N N . THR A 1 178 ? 37.740 -29.007 11.459 1.00 38.28 178 THR A N 1
ATOM 1357 C CA . THR A 1 178 ? 39.043 -28.620 10.926 1.00 38.28 178 THR A CA 1
ATOM 1358 C C . THR A 1 178 ? 38.952 -27.763 9.658 1.00 38.28 178 THR A C 1
ATOM 1360 O O . THR A 1 178 ? 38.149 -28.013 8.763 1.00 38.28 178 THR A O 1
ATOM 1363 N N . THR A 1 179 ? 39.842 -26.776 9.585 1.00 37.81 179 THR A N 1
ATOM 1364 C CA . THR A 1 179 ? 40.141 -25.872 8.468 1.00 37.81 179 THR A CA 1
ATOM 1365 C C . THR A 1 179 ? 40.549 -26.598 7.176 1.00 37.81 179 THR A C 1
ATOM 1367 O O . THR A 1 179 ? 41.430 -27.454 7.206 1.00 37.81 179 THR A O 1
ATOM 1370 N N . SER A 1 180 ? 40.009 -26.179 6.025 1.00 39.78 180 SER A N 1
ATOM 1371 C CA . SER A 1 180 ? 40.635 -26.360 4.702 1.00 39.78 180 SER A CA 1
ATOM 1372 C C . SER A 1 180 ? 40.200 -25.224 3.754 1.00 39.78 180 SER A C 1
ATOM 1374 O O . SER A 1 180 ? 38.997 -25.057 3.547 1.00 39.78 180 SER A O 1
ATOM 1376 N N . PRO A 1 181 ? 41.119 -24.402 3.207 1.00 43.75 181 PRO A N 1
ATOM 1377 C CA . PRO A 1 181 ? 40.763 -23.295 2.323 1.00 43.75 181 PRO A CA 1
ATOM 1378 C C . PRO A 1 181 ? 40.715 -23.746 0.853 1.00 43.75 181 PRO A C 1
ATOM 1380 O O . PRO A 1 181 ? 41.731 -24.128 0.274 1.00 43.75 181 PRO A O 1
ATOM 1383 N N . ALA A 1 182 ? 39.539 -23.664 0.225 1.00 37.59 182 ALA A N 1
ATOM 1384 C CA . ALA A 1 182 ? 39.387 -23.821 -1.222 1.00 37.59 182 ALA A CA 1
ATOM 1385 C C . ALA A 1 182 ? 39.554 -22.458 -1.922 1.00 37.59 182 ALA A C 1
ATOM 1387 O O . ALA A 1 182 ? 38.833 -21.505 -1.636 1.00 37.59 182 ALA A O 1
ATOM 1388 N N . ALA A 1 183 ? 40.535 -22.376 -2.823 1.00 45.16 183 ALA A N 1
ATOM 1389 C CA . ALA A 1 183 ? 40.869 -21.198 -3.622 1.00 45.16 183 ALA A CA 1
ATOM 1390 C C . ALA A 1 183 ? 39.811 -20.883 -4.709 1.00 45.16 183 ALA A C 1
ATOM 1392 O O . ALA A 1 183 ? 39.166 -21.806 -5.218 1.00 45.16 183 ALA A O 1
ATOM 1393 N N . PRO A 1 184 ? 39.658 -19.611 -5.128 1.00 42.41 184 PRO A N 1
ATOM 1394 C CA . PRO A 1 184 ? 38.728 -19.228 -6.187 1.00 42.41 184 PRO A CA 1
ATOM 1395 C C . PRO A 1 184 ? 39.258 -19.638 -7.570 1.00 42.41 184 PRO A C 1
ATOM 1397 O O . PRO A 1 184 ? 40.385 -19.311 -7.946 1.00 42.41 184 PRO A O 1
ATOM 1400 N N . ARG A 1 185 ? 38.433 -20.346 -8.352 1.00 48.16 185 ARG A N 1
ATOM 1401 C CA . ARG A 1 185 ? 38.708 -20.617 -9.769 1.00 48.16 185 ARG A CA 1
ATOM 1402 C C . ARG A 1 185 ? 38.336 -19.393 -10.601 1.00 48.16 185 ARG A C 1
ATOM 1404 O O . ARG A 1 185 ? 37.160 -19.078 -10.746 1.00 48.16 185 ARG A O 1
ATOM 1411 N N . TYR A 1 186 ? 39.346 -18.729 -11.153 1.00 47.72 186 TYR A N 1
ATOM 1412 C CA . TYR A 1 186 ? 39.172 -17.730 -12.201 1.00 47.72 186 TYR A CA 1
ATOM 1413 C C . TYR A 1 186 ? 38.780 -18.418 -13.513 1.00 47.72 186 TYR A C 1
ATOM 1415 O O . TYR A 1 186 ? 39.422 -19.376 -13.943 1.00 47.72 186 TYR A O 1
ATOM 1423 N N . PHE A 1 187 ? 37.710 -17.925 -14.128 1.00 48.62 187 PHE A N 1
ATOM 1424 C CA . PHE A 1 187 ? 37.252 -18.300 -15.460 1.00 48.62 187 PHE A CA 1
ATOM 1425 C C . PHE A 1 187 ? 38.008 -17.438 -16.482 1.00 48.62 187 PHE A C 1
ATOM 1427 O O . PHE A 1 187 ? 37.861 -16.217 -16.477 1.00 48.62 187 PHE A O 1
ATOM 1434 N N . THR A 1 188 ? 38.840 -18.041 -17.333 1.00 54.59 188 THR A N 1
ATOM 1435 C CA . THR A 1 188 ? 39.435 -17.364 -18.499 1.00 54.59 188 THR A CA 1
ATOM 1436 C C . THR A 1 188 ? 38.665 -17.752 -19.763 1.00 54.59 188 THR A C 1
ATOM 1438 O O . THR A 1 188 ? 38.434 -18.946 -19.965 1.00 54.59 188 THR A O 1
ATOM 1441 N N . PRO A 1 189 ? 38.294 -16.805 -20.640 1.00 45.78 189 PRO A N 1
ATOM 1442 C CA . PRO A 1 189 ? 37.721 -17.128 -21.940 1.00 45.78 189 PRO A CA 1
ATOM 1443 C C . PRO A 1 189 ? 38.827 -17.513 -22.932 1.00 45.78 189 PRO A C 1
ATOM 1445 O O . PRO A 1 189 ? 39.899 -16.910 -22.946 1.00 45.78 189 PRO A O 1
ATOM 1448 N N . SER A 1 190 ? 38.561 -18.527 -23.756 1.00 49.50 190 SER A N 1
ATOM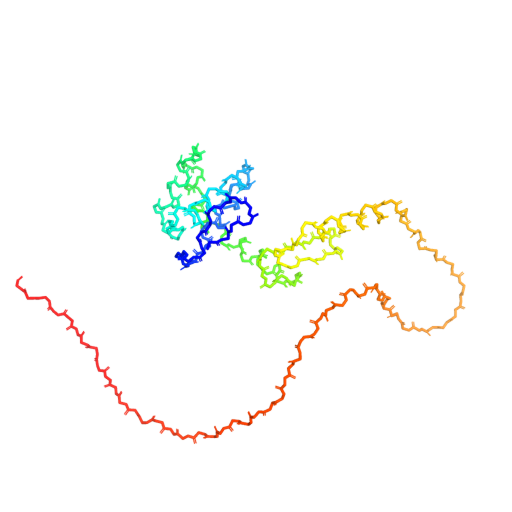 1449 C CA . SER A 1 190 ? 39.428 -18.939 -24.862 1.00 49.50 190 SER A CA 1
ATOM 1450 C C . SER A 1 190 ? 38.856 -18.449 -26.191 1.00 49.50 190 SER A C 1
ATOM 1452 O O . SER A 1 190 ? 37.769 -18.892 -26.570 1.00 49.50 190 SER A O 1
ATOM 1454 N N . SER A 1 191 ? 39.666 -17.655 -26.902 1.00 52.91 191 SER A N 1
ATOM 1455 C CA . SER A 1 191 ? 39.846 -17.480 -28.366 1.00 52.91 191 SER A CA 1
ATOM 1456 C C . SER A 1 191 ? 39.830 -16.018 -28.790 1.00 52.91 191 SER A C 1
ATOM 1458 O O . SER A 1 191 ? 38.787 -15.359 -28.598 1.00 52.91 191 SER A O 1
#

Secondary structure (DSSP, 8-state):
---TTS-----S------HHHHHHHHHHHTTT-HHHHHHHHHIIIIIS---TTSHHHHHHHHHHTT--HHHHHHTGGGGGGHHHHHHHHHHHHHTT--SSSEEEETTTEEEESS--HHHHHHHHHHHHHHHHS---------------PPPP-----------PPPP--PPPPP-PPPP-PPPP---PPP-

Foldseek 3Di:
DDPPPVDQWDPPADDDDCQLVVLLLVLCVVVVCNVVLVVLLRCCVTPVRHDPVDPVSSVVSVVVVVDDPVSCVVCVSRPVCNVVVVVVVVVVVVLVDPDPDKDQDPVPDIDHDDDDPVVVVVVVVVVVVVVPDDPPPPDPPDDDDDDDDDDDDDDDDPDPPDDDDDDDDDDDDDDDDDDDDDDDDDDDDDD

Sequence (191 aa):
MVKDEGLVVHLDGISGRTTILHGLMLKLAEMGLETEFLDKVFQAYFVDQQDICDVYAVANIIEQMKLDEDELKKSDYGIAYKSQLLKLLDENGELGVQGTPFFIFDRTFAMSGAQPVDKLMFIFEQLVERAKRPASVSQSTGEDGKGGQDKLTEGPSLDTATVASATGTTPPSRSPATTSPAAPRYFTPSS